Protein AF-A0A431PFB2-F1 (afdb_monomer_lite)

Structure (mmCIF, N/CA/C/O backbone):
data_AF-A0A431PFB2-F1
#
_entry.id   AF-A0A431PFB2-F1
#
loop_
_atom_site.group_PDB
_atom_site.id
_atom_site.type_symbol
_atom_site.label_atom_id
_atom_site.label_alt_id
_atom_site.label_comp_id
_atom_site.label_asym_id
_atom_site.label_entity_id
_atom_site.label_seq_id
_atom_site.pdbx_PDB_ins_code
_atom_site.Cartn_x
_atom_site.Cartn_y
_atom_site.Cartn_z
_atom_site.occupancy
_atom_site.B_iso_or_equiv
_atom_site.auth_seq_id
_atom_site.auth_comp_id
_atom_site.auth_asym_id
_atom_site.auth_atom_id
_atom_site.pdbx_PDB_model_num
ATOM 1 N N . MET A 1 1 ? -13.078 -24.943 -17.713 1.00 33.84 1 MET A N 1
ATOM 2 C CA . MET A 1 1 ? -11.605 -24.924 -17.563 1.00 33.84 1 MET A CA 1
ATOM 3 C C . MET A 1 1 ? -11.151 -23.476 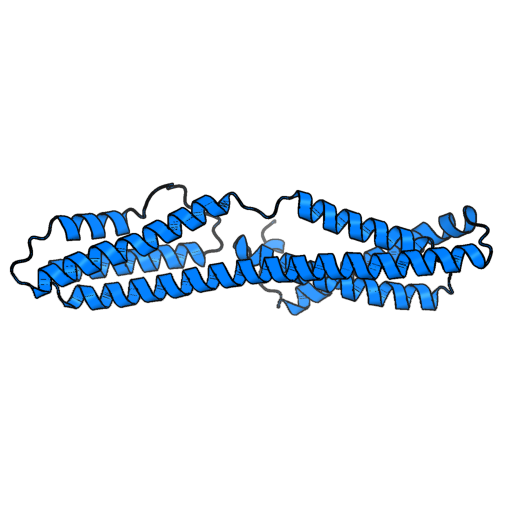-17.392 1.00 33.84 1 MET A C 1
ATOM 5 O O . MET A 1 1 ? -10.762 -22.849 -18.360 1.00 33.84 1 MET A O 1
ATOM 9 N N . GLY A 1 2 ? -11.292 -22.910 -16.193 1.00 35.00 2 GLY A N 1
ATOM 10 C CA . GLY A 1 2 ? -10.957 -21.500 -15.925 1.00 35.00 2 GLY A CA 1
ATOM 11 C C . GLY A 1 2 ? -10.601 -21.232 -14.460 1.00 35.00 2 GLY A C 1
ATOM 12 O O . GLY A 1 2 ? -10.688 -20.102 -14.012 1.00 35.00 2 GLY A O 1
ATOM 13 N N . GLY A 1 3 ? -10.250 -22.282 -13.707 1.00 31.03 3 GLY A N 1
ATOM 14 C CA . GLY A 1 3 ? -10.026 -22.222 -12.256 1.00 31.03 3 GLY A CA 1
ATOM 15 C C . GLY A 1 3 ? -8.575 -22.437 -11.818 1.00 31.03 3 GLY A C 1
ATOM 16 O O . GLY A 1 3 ? -8.315 -22.512 -10.627 1.00 31.03 3 GLY A O 1
ATOM 17 N N . THR A 1 4 ? -7.622 -22.569 -12.744 1.00 34.97 4 THR A N 1
ATOM 18 C CA . THR A 1 4 ? -6.225 -22.901 -12.404 1.00 34.97 4 THR A CA 1
ATOM 19 C C . THR A 1 4 ? -5.263 -21.715 -12.469 1.00 34.97 4 THR A C 1
ATOM 21 O O . THR A 1 4 ? -4.234 -21.760 -11.804 1.00 34.97 4 THR A O 1
ATOM 24 N N . CYS A 1 5 ? -5.585 -20.628 -13.183 1.00 36.25 5 CYS A N 1
ATOM 25 C CA . CYS A 1 5 ? -4.725 -19.434 -13.203 1.00 36.25 5 CYS A CA 1
ATOM 26 C C . CYS A 1 5 ? -4.874 -18.548 -11.956 1.00 36.25 5 CYS A C 1
ATOM 28 O O . CYS A 1 5 ? -3.892 -17.930 -11.562 1.00 36.25 5 CYS A O 1
ATOM 30 N N . GLY A 1 6 ? -6.045 -18.524 -11.304 1.00 39.25 6 GLY A N 1
ATOM 31 C CA . GLY A 1 6 ? -6.251 -17.762 -10.060 1.00 39.25 6 GLY A CA 1
ATOM 32 C C . GLY A 1 6 ? -5.487 -18.352 -8.869 1.00 39.25 6 GLY A C 1
ATOM 33 O O . GLY A 1 6 ? -4.781 -17.639 -8.165 1.00 39.25 6 GLY A O 1
ATOM 34 N N . ASN A 1 7 ? -5.510 -19.681 -8.723 1.00 37.56 7 ASN A N 1
ATOM 35 C CA . ASN A 1 7 ? -4.806 -20.376 -7.637 1.00 37.56 7 ASN A CA 1
ATOM 36 C C . ASN A 1 7 ? -3.280 -20.415 -7.797 1.00 37.56 7 ASN A C 1
ATOM 38 O O . ASN A 1 7 ? -2.577 -20.631 -6.812 1.00 37.56 7 ASN A O 1
ATOM 42 N N . PHE A 1 8 ? -2.756 -20.249 -9.016 1.00 45.97 8 PHE A N 1
ATOM 43 C CA . PHE A 1 8 ? -1.309 -20.225 -9.231 1.00 45.97 8 PHE A CA 1
ATOM 44 C C . PHE A 1 8 ? -0.713 -18.872 -8.838 1.00 45.97 8 PHE A C 1
ATOM 46 O O . PHE A 1 8 ? 0.373 -18.846 -8.284 1.00 45.97 8 PHE A O 1
ATOM 53 N N . LEU A 1 9 ? -1.431 -17.764 -9.047 1.00 48.06 9 LEU A N 1
ATOM 54 C CA . LEU A 1 9 ? -0.998 -16.450 -8.568 1.00 48.06 9 LEU A CA 1
ATOM 55 C C . LEU A 1 9 ? -1.011 -16.390 -7.030 1.00 48.06 9 LEU A C 1
ATOM 57 O O . LEU A 1 9 ? 0.016 -16.052 -6.462 1.00 48.06 9 LEU A O 1
ATOM 61 N N . ASN A 1 10 ? -2.063 -16.851 -6.345 1.00 50.22 10 ASN A N 1
ATOM 62 C CA . ASN A 1 10 ? -2.160 -16.738 -4.875 1.00 50.22 10 ASN A CA 1
ATOM 63 C C . ASN A 1 10 ? -1.221 -17.654 -4.057 1.00 50.22 10 ASN A C 1
ATOM 65 O O . ASN A 1 10 ? -1.066 -17.444 -2.860 1.00 50.22 10 ASN A O 1
ATOM 69 N N . ASN A 1 11 ? -0.566 -18.654 -4.663 1.00 49.97 11 ASN A N 1
ATOM 70 C CA . ASN A 1 11 ? 0.371 -19.558 -3.964 1.00 49.97 11 ASN A CA 1
ATOM 71 C C . ASN A 1 11 ? 1.851 -19.318 -4.302 1.00 49.97 11 ASN A C 1
ATOM 73 O O . ASN A 1 11 ? 2.724 -20.052 -3.829 1.00 49.97 11 ASN A O 1
ATOM 77 N N . LEU A 1 12 ? 2.162 -18.324 -5.137 1.00 54.59 12 LEU A N 1
ATOM 78 C CA . LEU A 1 12 ? 3.548 -18.002 -5.450 1.00 54.59 12 LEU A CA 1
ATOM 79 C C . LEU A 1 12 ? 4.137 -17.161 -4.311 1.00 54.59 12 LEU A C 1
ATOM 81 O O . LEU A 1 12 ? 3.585 -16.108 -3.994 1.00 54.59 12 LEU A O 1
ATOM 85 N N . PRO A 1 13 ? 5.274 -17.564 -3.708 1.00 70.56 13 PRO A N 1
ATOM 86 C CA . PRO A 1 13 ? 5.955 -16.710 -2.745 1.00 70.56 13 PRO A CA 1
ATOM 87 C C . PRO A 1 13 ? 6.229 -15.359 -3.409 1.00 70.56 13 PRO A C 1
ATOM 89 O O . PRO A 1 13 ? 6.620 -15.329 -4.576 1.00 70.56 13 PRO A O 1
ATOM 92 N N . ALA A 1 14 ? 6.051 -14.251 -2.683 1.00 66.00 14 ALA A N 1
ATOM 93 C CA . ALA A 1 14 ? 6.182 -12.883 -3.211 1.00 66.00 14 ALA A CA 1
ATOM 94 C C . ALA A 1 14 ? 7.467 -12.664 -4.037 1.00 66.00 14 ALA A C 1
ATOM 96 O O . ALA A 1 14 ? 7.497 -11.888 -4.989 1.00 66.00 14 ALA A O 1
ATOM 97 N N . MET A 1 15 ? 8.516 -13.427 -3.723 1.00 66.94 15 MET A N 1
ATOM 98 C CA . MET A 1 15 ? 9.777 -13.484 -4.459 1.00 66.94 15 MET A CA 1
ATOM 99 C C . MET A 1 15 ? 9.634 -13.934 -5.926 1.00 66.94 15 MET A C 1
ATOM 101 O O . MET A 1 15 ? 10.302 -13.390 -6.800 1.00 66.94 15 MET A O 1
ATOM 105 N N . GLN A 1 16 ? 8.763 -14.902 -6.224 1.00 73.62 16 GLN A N 1
ATOM 106 C CA . GLN A 1 16 ? 8.499 -15.369 -7.589 1.00 73.62 16 GLN A CA 1
ATOM 107 C C . GLN A 1 16 ? 7.648 -14.365 -8.373 1.00 73.62 16 GLN A C 1
ATOM 109 O O . GLN A 1 16 ? 7.929 -14.128 -9.546 1.00 73.62 16 GLN A O 1
ATOM 114 N N . MET A 1 17 ? 6.672 -13.714 -7.732 1.00 73.25 17 MET A N 1
ATOM 115 C CA . MET A 1 17 ? 5.936 -12.606 -8.356 1.00 73.25 17 MET A CA 1
ATOM 116 C C . MET A 1 17 ? 6.870 -11.447 -8.706 1.00 73.25 17 MET A C 1
ATOM 118 O O . MET A 1 17 ? 6.834 -10.950 -9.830 1.00 73.25 17 MET A O 1
ATOM 122 N N . ALA A 1 18 ? 7.758 -11.074 -7.778 1.00 73.56 18 ALA A N 1
ATOM 123 C CA . ALA A 1 18 ? 8.774 -10.053 -8.006 1.00 73.56 18 ALA A CA 1
ATOM 124 C C . ALA A 1 18 ? 9.671 -10.421 -9.193 1.00 73.56 18 ALA A C 1
ATOM 126 O O . ALA A 1 18 ? 9.939 -9.584 -10.052 1.00 73.56 18 ALA A O 1
ATOM 127 N N . PHE A 1 19 ? 10.096 -11.685 -9.277 1.00 78.50 19 PHE A N 1
ATOM 128 C CA . PHE A 1 19 ? 10.940 -12.163 -10.367 1.00 78.50 19 PHE A CA 1
ATOM 129 C C . PHE A 1 19 ? 10.249 -12.051 -11.732 1.00 78.50 19 PHE A C 1
ATOM 131 O O . PHE A 1 19 ? 10.841 -11.516 -12.668 1.00 78.50 19 PHE A O 1
ATOM 138 N N . TRP A 1 20 ? 8.992 -12.491 -11.851 1.00 78.88 20 TRP A N 1
ATOM 139 C CA . TRP A 1 20 ? 8.234 -12.382 -13.102 1.00 78.88 20 TRP A CA 1
ATOM 140 C C . TRP A 1 20 ? 7.918 -10.933 -13.475 1.00 78.88 20 TRP A C 1
ATOM 142 O O . TRP A 1 20 ? 8.027 -10.569 -14.645 1.00 78.88 20 TRP A O 1
ATOM 152 N N . PHE A 1 21 ? 7.577 -10.093 -12.498 1.00 78.69 21 PHE A N 1
ATOM 153 C CA . PHE A 1 21 ? 7.249 -8.689 -12.730 1.00 78.69 21 PHE A CA 1
ATOM 154 C C . PHE A 1 21 ? 8.479 -7.882 -13.167 1.00 78.69 21 PHE A C 1
ATOM 156 O O . PHE A 1 21 ? 8.469 -7.249 -14.224 1.00 78.69 21 PHE A O 1
ATOM 163 N N . CYS A 1 22 ? 9.578 -7.972 -12.412 1.00 79.19 22 CYS A N 1
ATOM 164 C CA . CYS A 1 22 ? 10.848 -7.344 -12.776 1.00 79.19 22 CYS A CA 1
ATOM 165 C C . CYS A 1 22 ? 11.395 -7.919 -14.089 1.00 79.19 22 CYS A C 1
ATOM 167 O O . CYS A 1 22 ? 11.862 -7.165 -14.942 1.00 79.19 22 CYS A O 1
ATOM 169 N N . GLY A 1 23 ? 11.285 -9.236 -14.291 1.00 78.69 23 GLY A N 1
ATOM 170 C CA . GLY A 1 23 ? 11.650 -9.901 -15.541 1.00 78.69 23 GLY A CA 1
ATOM 171 C C . GLY A 1 23 ? 10.858 -9.375 -16.738 1.00 78.69 23 GLY A C 1
ATOM 172 O O . GLY A 1 23 ? 11.441 -9.131 -17.792 1.00 78.69 23 GLY A O 1
ATOM 173 N N . GLY A 1 24 ? 9.559 -9.113 -16.568 1.00 81.38 24 GLY A N 1
ATOM 174 C CA . GLY A 1 24 ? 8.707 -8.484 -17.577 1.00 81.38 24 GLY A CA 1
ATOM 175 C C . GLY A 1 24 ? 9.155 -7.065 -17.932 1.00 81.38 24 GLY A C 1
ATOM 176 O O . GLY A 1 24 ? 9.266 -6.742 -19.113 1.00 81.38 24 GLY A O 1
ATOM 177 N N . PHE A 1 25 ? 9.498 -6.240 -16.938 1.00 78.81 25 PHE A N 1
ATOM 178 C CA . PHE A 1 25 ? 10.049 -4.896 -17.168 1.00 78.81 25 PHE A CA 1
ATOM 179 C C . PHE A 1 25 ? 11.391 -4.928 -17.912 1.00 78.81 25 PHE A C 1
ATOM 181 O O . PHE A 1 25 ? 11.606 -4.157 -18.852 1.00 78.81 25 PHE A O 1
ATOM 188 N N . VAL A 1 26 ? 12.288 -5.841 -17.532 1.00 80.69 26 VAL A N 1
ATOM 189 C CA . VAL A 1 26 ? 13.577 -6.037 -18.213 1.00 80.69 26 VAL A CA 1
ATOM 190 C C . VAL A 1 26 ? 13.363 -6.505 -19.651 1.00 80.69 26 VAL A C 1
ATOM 192 O O . VAL A 1 26 ? 13.938 -5.926 -20.571 1.00 80.69 26 VAL A O 1
ATOM 195 N N . ALA A 1 27 ? 12.491 -7.492 -19.867 1.00 81.44 27 ALA A N 1
ATOM 196 C CA . ALA A 1 27 ? 12.162 -7.993 -21.196 1.00 81.44 27 ALA A CA 1
ATOM 197 C C . ALA A 1 27 ? 11.543 -6.897 -22.074 1.00 81.44 27 ALA A C 1
ATOM 199 O O . ALA A 1 27 ? 11.971 -6.720 -23.212 1.00 81.44 27 ALA A O 1
ATOM 200 N N . ALA A 1 28 ? 10.605 -6.109 -21.541 1.00 81.06 28 ALA A N 1
ATOM 201 C CA . ALA A 1 28 ? 10.016 -4.971 -22.241 1.00 81.06 28 ALA A CA 1
ATOM 202 C C . ALA A 1 28 ? 11.083 -3.938 -22.635 1.00 81.06 28 ALA A C 1
ATOM 204 O O . ALA A 1 28 ? 11.115 -3.493 -23.781 1.00 81.06 28 ALA A O 1
ATOM 205 N N . THR A 1 29 ? 12.010 -3.622 -21.725 1.00 78.75 29 THR A N 1
ATOM 206 C CA . THR A 1 29 ? 13.125 -2.698 -21.983 1.00 78.75 29 THR A CA 1
ATOM 207 C C . THR A 1 29 ? 14.046 -3.231 -23.079 1.00 78.75 29 THR A C 1
ATOM 209 O O . THR A 1 29 ? 14.385 -2.505 -24.011 1.00 78.75 29 THR A O 1
ATOM 212 N N . TRP A 1 30 ? 14.415 -4.513 -23.028 1.00 81.06 30 TRP A N 1
ATOM 213 C CA . TRP A 1 30 ? 15.258 -5.146 -24.043 1.00 81.06 30 TRP A CA 1
ATOM 214 C C . TRP A 1 30 ? 14.578 -5.219 -25.412 1.00 81.06 30 TRP A C 1
ATOM 216 O O . TRP A 1 30 ? 15.213 -4.921 -26.423 1.00 81.06 30 TRP A O 1
ATOM 226 N N . VAL A 1 31 ? 13.285 -5.553 -25.457 1.00 83.06 31 VAL A N 1
ATOM 227 C CA . VAL A 1 31 ? 12.485 -5.537 -26.691 1.00 83.06 31 VAL A CA 1
ATOM 228 C C . VAL A 1 31 ? 12.399 -4.120 -27.254 1.00 83.06 31 VAL A C 1
ATOM 230 O O . VAL A 1 31 ? 12.600 -3.933 -28.451 1.00 83.06 31 VAL A O 1
ATOM 233 N N . GLY A 1 32 ? 12.187 -3.110 -26.409 1.00 77.75 32 GLY A N 1
ATOM 234 C CA . GLY A 1 32 ? 12.200 -1.708 -26.822 1.00 77.75 32 GLY A CA 1
ATOM 235 C C . GLY A 1 32 ? 13.509 -1.275 -27.442 1.00 77.75 32 GLY A C 1
ATOM 236 O O . GLY A 1 32 ? 13.513 -0.717 -28.534 1.00 77.75 32 GLY A O 1
ATOM 237 N N . ILE A 1 33 ? 14.622 -1.597 -26.784 1.00 77.75 33 ILE A N 1
ATOM 238 C CA . ILE A 1 33 ? 15.959 -1.314 -27.305 1.00 77.75 33 ILE A CA 1
ATOM 239 C C . ILE A 1 33 ? 16.135 -1.991 -28.672 1.00 77.75 33 ILE A C 1
ATOM 241 O O . ILE A 1 33 ? 16.571 -1.345 -29.622 1.00 77.75 33 ILE A O 1
ATOM 245 N N . LEU A 1 34 ? 15.738 -3.259 -28.823 1.00 78.31 34 LEU A N 1
ATOM 246 C CA . LEU A 1 34 ? 15.838 -3.985 -30.095 1.00 78.31 34 LEU A CA 1
ATOM 247 C C . LEU A 1 34 ? 14.983 -3.367 -31.213 1.00 78.31 34 LEU A C 1
ATOM 249 O O . LEU A 1 34 ? 15.466 -3.245 -32.341 1.00 78.31 34 LEU A O 1
ATOM 253 N N . VAL A 1 35 ? 13.746 -2.962 -30.908 1.00 79.62 35 VAL A N 1
ATOM 254 C CA . VAL A 1 35 ? 12.805 -2.372 -31.874 1.00 79.62 35 VAL A CA 1
ATOM 255 C C . VAL A 1 35 ? 13.201 -0.947 -32.243 1.00 79.62 35 VAL A C 1
ATOM 257 O O . VAL A 1 35 ? 13.177 -0.601 -33.420 1.00 79.62 35 VAL A O 1
ATOM 260 N N . CYS A 1 36 ? 13.599 -0.117 -31.280 1.00 73.19 36 CYS A N 1
ATOM 261 C CA . CYS A 1 36 ? 13.950 1.279 -31.526 1.00 73.19 36 CYS A CA 1
ATOM 262 C C . CYS A 1 36 ? 15.332 1.442 -32.162 1.00 73.19 36 CYS A C 1
ATOM 264 O O . CYS A 1 36 ? 15.533 2.390 -32.915 1.00 73.19 36 CYS A O 1
ATOM 266 N N . ARG A 1 37 ? 16.271 0.514 -31.950 1.00 69.38 37 ARG A N 1
ATOM 267 C CA . ARG A 1 37 ? 17.628 0.569 -32.520 1.00 69.38 37 ARG A CA 1
ATOM 268 C C . ARG A 1 37 ? 17.696 0.774 -34.046 1.00 69.38 37 ARG A C 1
ATOM 270 O O . ARG A 1 37 ? 18.503 1.601 -34.477 1.00 69.38 37 ARG A O 1
ATOM 277 N N . PRO A 1 38 ? 16.935 0.061 -34.904 1.00 65.25 38 PRO A N 1
ATOM 278 C CA . PRO A 1 38 ? 16.937 0.319 -36.347 1.00 65.25 38 PRO A CA 1
ATOM 279 C C . PRO A 1 38 ? 16.337 1.682 -36.717 1.00 65.25 38 PRO A C 1
ATOM 281 O O . PRO A 1 38 ? 16.791 2.285 -37.687 1.00 65.25 38 PRO A O 1
ATOM 284 N N . TYR A 1 39 ? 15.366 2.191 -35.955 1.00 63.66 39 TYR A N 1
ATOM 285 C CA . TYR A 1 39 ? 14.763 3.506 -36.198 1.00 63.66 39 TYR A CA 1
ATOM 286 C C . TYR A 1 39 ? 15.674 4.646 -35.732 1.00 63.66 39 TYR A C 1
ATOM 288 O O . TYR A 1 39 ? 15.917 5.576 -36.498 1.00 63.66 39 TYR A O 1
ATOM 296 N N . ALA A 1 40 ? 16.255 4.532 -34.535 1.00 62.97 40 ALA A N 1
ATOM 297 C CA . ALA A 1 40 ? 17.178 5.504 -33.956 1.00 62.97 40 ALA A CA 1
ATOM 298 C C . ALA A 1 40 ? 18.431 5.681 -34.826 1.00 62.97 40 ALA A C 1
ATOM 300 O O . ALA A 1 40 ? 18.763 6.808 -35.188 1.00 62.97 40 ALA A O 1
ATOM 301 N N . ARG A 1 41 ? 19.052 4.580 -35.286 1.00 62.56 41 ARG A N 1
ATOM 302 C CA . ARG A 1 41 ? 20.200 4.647 -36.215 1.00 62.56 41 ARG A CA 1
ATOM 303 C C . ARG A 1 41 ? 19.866 5.274 -37.569 1.00 62.56 41 ARG A C 1
ATOM 305 O O . ARG A 1 41 ? 20.754 5.802 -38.227 1.00 62.56 41 ARG A O 1
ATOM 312 N N . ARG A 1 42 ? 18.609 5.191 -38.014 1.00 60.09 42 ARG A N 1
ATOM 313 C CA . ARG A 1 42 ? 18.173 5.713 -39.318 1.00 60.09 42 ARG A CA 1
ATOM 314 C C . ARG A 1 42 ? 17.780 7.189 -39.249 1.00 60.09 42 ARG A C 1
ATOM 316 O O . ARG A 1 42 ? 18.009 7.915 -40.210 1.00 60.09 42 ARG A O 1
ATOM 323 N N . TRP A 1 43 ? 17.204 7.622 -38.128 1.00 58.84 43 TRP A N 1
ATOM 324 C CA . TRP A 1 43 ? 16.770 9.002 -37.897 1.00 58.84 43 TRP A CA 1
ATOM 325 C C . TRP A 1 43 ? 17.882 9.908 -37.370 1.00 58.84 43 TRP A C 1
ATOM 327 O O . TRP A 1 43 ? 17.923 11.086 -37.715 1.00 58.84 43 TRP A O 1
ATOM 337 N N . ILE A 1 44 ? 18.798 9.377 -36.562 1.00 58.94 44 ILE A N 1
ATOM 338 C CA . ILE A 1 44 ? 19.796 10.176 -35.860 1.00 58.94 44 ILE A CA 1
ATOM 339 C C . ILE A 1 44 ? 21.179 9.832 -36.418 1.00 58.94 44 ILE A C 1
ATOM 341 O O . ILE A 1 44 ? 21.844 8.899 -35.979 1.00 58.94 44 ILE A O 1
ATOM 345 N N . HIS A 1 45 ? 21.638 10.611 -37.400 1.00 53.53 45 HIS A N 1
ATOM 346 C CA . HIS A 1 45 ? 23.058 10.659 -37.765 1.00 53.53 45 HIS A CA 1
ATOM 347 C C . HIS A 1 45 ? 23.809 11.386 -36.633 1.00 53.53 45 HIS A C 1
ATOM 349 O O . HIS A 1 45 ? 24.026 12.597 -36.682 1.00 53.53 45 HIS A O 1
ATOM 355 N N . CYS A 1 46 ? 24.086 10.671 -35.540 1.00 56.19 46 CYS A N 1
ATOM 356 C CA . CYS A 1 46 ? 24.412 11.271 -34.248 1.00 56.19 46 CYS A CA 1
ATOM 357 C C . CYS A 1 46 ? 25.845 11.833 -34.212 1.00 56.19 46 CYS A C 1
ATOM 359 O O . CYS A 1 46 ? 26.833 11.100 -34.214 1.00 56.19 46 CYS A O 1
ATOM 361 N N . ARG A 1 47 ? 25.964 13.165 -34.158 1.00 61.62 47 ARG A N 1
ATOM 362 C CA . ARG A 1 47 ? 27.192 13.859 -33.740 1.00 61.62 47 ARG A CA 1
ATOM 363 C C . ARG A 1 47 ? 27.366 13.683 -32.228 1.00 61.62 47 ARG A C 1
ATOM 365 O O . ARG A 1 47 ? 26.388 13.774 -31.493 1.00 61.62 47 ARG A O 1
ATOM 372 N N . ARG A 1 48 ? 28.608 13.517 -31.759 1.00 62.94 48 ARG A N 1
ATOM 373 C CA . ARG A 1 48 ? 28.984 13.294 -30.341 1.00 62.94 48 ARG A CA 1
ATOM 374 C C . ARG A 1 48 ? 28.252 14.211 -29.339 1.00 62.94 48 ARG A C 1
ATOM 376 O O . ARG A 1 48 ? 27.821 13.744 -28.296 1.00 62.94 48 ARG A O 1
ATOM 383 N N . SER A 1 49 ? 28.016 15.472 -29.711 1.00 70.38 49 SER A N 1
ATOM 384 C CA . SER A 1 49 ? 27.318 16.473 -28.888 1.00 70.38 49 SER A CA 1
ATOM 385 C C . SER A 1 49 ? 25.848 16.156 -28.581 1.00 70.38 49 SER A C 1
ATOM 387 O O . SER A 1 49 ? 25.326 16.616 -27.571 1.00 70.38 49 SER A O 1
ATOM 389 N N . ALA A 1 50 ? 25.151 15.412 -29.447 1.00 72.81 50 ALA A N 1
ATOM 390 C CA . ALA A 1 50 ? 23.760 15.027 -29.206 1.00 72.81 50 ALA A CA 1
ATOM 391 C C . ALA A 1 50 ? 23.664 13.928 -28.136 1.00 72.81 50 ALA A C 1
ATOM 393 O O . ALA A 1 50 ? 22.753 13.961 -27.313 1.00 72.81 50 ALA A O 1
ATOM 394 N N . ASN A 1 51 ? 24.631 13.007 -28.097 1.00 77.62 51 ASN A N 1
ATOM 395 C CA . ASN A 1 51 ? 24.658 11.928 -27.111 1.00 77.62 51 ASN A CA 1
ATOM 396 C C . ASN A 1 51 ? 24.922 12.456 -25.693 1.00 77.62 51 ASN A C 1
ATOM 398 O O . ASN A 1 51 ? 24.264 12.029 -24.750 1.00 77.62 51 ASN A O 1
ATOM 402 N N . ASP A 1 52 ? 25.809 13.448 -25.556 1.00 81.81 52 ASP A N 1
ATOM 403 C CA . ASP A 1 52 ? 26.080 14.104 -24.269 1.00 81.81 52 ASP A CA 1
ATOM 404 C C . ASP A 1 52 ? 24.816 14.786 -23.709 1.00 81.81 52 ASP A C 1
ATOM 406 O O . ASP A 1 52 ? 24.500 14.660 -22.524 1.00 81.81 52 ASP A O 1
ATOM 410 N N . MET A 1 53 ? 24.039 15.448 -24.576 1.00 83.75 53 MET A N 1
ATOM 411 C CA . MET A 1 53 ? 22.774 16.085 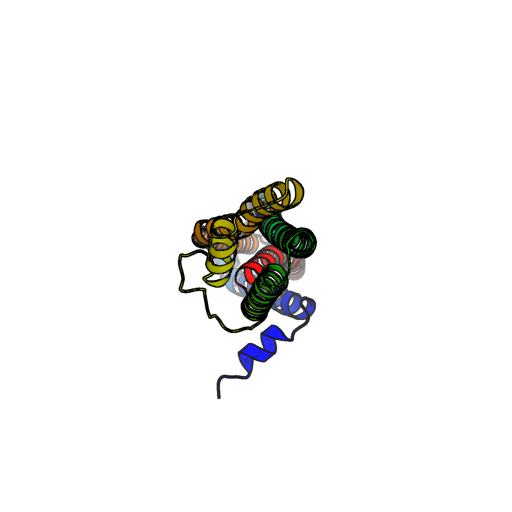-24.197 1.00 83.75 53 MET A CA 1
ATOM 412 C C . MET A 1 53 ? 21.712 15.056 -23.779 1.00 83.75 53 MET A C 1
ATOM 414 O O . MET A 1 53 ? 21.031 15.247 -22.773 1.00 83.75 53 MET A O 1
ATOM 418 N N . ILE A 1 54 ? 21.582 13.952 -24.526 1.00 83.69 54 ILE A N 1
ATOM 419 C CA . ILE A 1 54 ? 20.639 12.868 -24.206 1.00 83.69 54 ILE A CA 1
ATOM 420 C C . ILE A 1 54 ? 21.043 12.180 -22.900 1.00 83.69 54 ILE A C 1
ATOM 422 O O . ILE A 1 54 ? 20.177 11.896 -22.080 1.00 83.69 54 ILE A O 1
ATOM 426 N N . GLY A 1 55 ? 22.339 11.964 -22.663 1.00 85.00 55 GLY A N 1
ATOM 427 C CA . GLY A 1 55 ? 22.848 11.408 -21.409 1.00 85.00 55 GLY A CA 1
ATOM 428 C C . GLY A 1 55 ? 22.515 12.288 -20.205 1.00 85.00 55 GLY A C 1
ATOM 429 O O . GLY A 1 55 ? 22.034 11.789 -19.188 1.00 85.00 55 GLY A O 1
ATOM 430 N N . PHE A 1 56 ? 22.688 13.607 -20.335 1.00 87.19 56 PHE A N 1
ATOM 431 C CA . PHE A 1 56 ? 22.291 14.559 -19.296 1.00 87.19 56 PHE A CA 1
ATOM 432 C C . PHE A 1 56 ? 20.770 14.571 -19.062 1.00 87.19 56 PHE A C 1
ATOM 434 O O . PHE A 1 56 ? 20.309 14.550 -17.915 1.00 87.19 56 PHE A O 1
ATOM 441 N N . ALA A 1 57 ? 19.975 14.553 -20.136 1.00 87.75 57 ALA A N 1
ATOM 442 C CA . ALA A 1 57 ? 18.517 14.466 -20.053 1.00 87.75 57 ALA A CA 1
ATOM 443 C C . ALA A 1 57 ? 18.061 13.156 -19.388 1.00 87.75 57 ALA A C 1
ATOM 445 O O . ALA A 1 57 ? 17.200 13.175 -18.515 1.00 87.75 57 ALA A O 1
ATOM 446 N N . LEU A 1 58 ? 18.680 12.026 -19.736 1.00 87.50 58 LEU A N 1
ATOM 447 C CA . LEU A 1 58 ? 18.398 10.725 -19.138 1.00 87.50 58 LEU A CA 1
ATOM 448 C C . LEU A 1 58 ? 18.729 10.717 -17.641 1.00 87.50 58 LEU A C 1
ATOM 450 O O . LEU A 1 58 ? 17.909 10.268 -16.850 1.00 87.50 58 LEU A O 1
ATOM 454 N N . ALA A 1 59 ? 19.891 11.238 -17.233 1.00 88.88 59 ALA A N 1
ATOM 455 C CA . ALA A 1 59 ? 20.304 11.265 -15.828 1.00 88.88 59 ALA A CA 1
ATOM 456 C C . ALA A 1 59 ? 19.405 12.168 -14.965 1.00 88.88 59 ALA A C 1
ATOM 458 O O . ALA A 1 59 ? 18.973 11.776 -13.876 1.00 88.88 59 ALA A O 1
ATOM 459 N N . SER A 1 60 ? 19.084 13.368 -15.458 1.00 91.44 60 SER A N 1
ATOM 460 C CA . SER A 1 60 ? 18.161 14.286 -14.777 1.00 91.44 60 SER A CA 1
ATOM 461 C C . SER A 1 60 ? 16.752 13.698 -14.682 1.00 91.44 60 SER A C 1
ATOM 463 O O . SER A 1 60 ? 16.151 13.711 -13.606 1.00 91.44 60 SER A O 1
ATOM 465 N N . TYR A 1 61 ? 16.261 13.090 -15.763 1.00 90.94 61 TYR A N 1
ATOM 466 C CA . TYR A 1 61 ? 14.966 12.422 -15.780 1.00 90.94 61 TYR A CA 1
ATOM 467 C C . TYR A 1 61 ? 14.921 11.206 -14.845 1.00 90.94 61 TYR A C 1
ATOM 469 O O . TYR A 1 61 ? 13.983 11.080 -14.062 1.00 90.94 61 TYR A O 1
ATOM 477 N N . ALA A 1 62 ? 15.956 10.358 -14.851 1.00 88.00 62 ALA A N 1
ATOM 478 C CA . ALA A 1 62 ? 16.096 9.218 -13.941 1.00 88.00 62 ALA A CA 1
ATOM 479 C C . ALA A 1 62 ? 16.016 9.651 -12.474 1.00 88.00 62 ALA A C 1
ATOM 481 O O . ALA A 1 62 ? 15.358 8.998 -11.667 1.00 88.00 62 ALA A O 1
ATOM 482 N N . THR A 1 63 ? 16.658 10.773 -12.144 1.00 90.56 63 THR A N 1
ATOM 483 C CA . THR A 1 63 ? 16.680 11.319 -10.785 1.00 90.56 63 THR A CA 1
ATOM 484 C C . THR A 1 63 ? 15.293 11.801 -10.365 1.00 90.56 63 THR A C 1
ATOM 486 O O . THR A 1 63 ? 14.790 11.392 -9.321 1.00 90.56 63 THR A O 1
ATOM 489 N N . LEU A 1 64 ? 14.638 12.624 -11.190 1.00 92.31 64 LEU A N 1
ATOM 490 C CA . LEU A 1 64 ? 13.300 13.148 -10.893 1.00 92.31 64 LEU A CA 1
ATOM 491 C C . LEU A 1 64 ? 12.254 12.032 -10.817 1.00 92.31 64 LEU A C 1
ATOM 493 O O . LEU A 1 64 ? 11.437 12.004 -9.897 1.00 92.31 64 LEU A O 1
ATOM 497 N N . TYR A 1 65 ? 12.301 11.091 -11.760 1.00 90.31 65 TYR A N 1
ATOM 498 C CA . TYR A 1 65 ? 11.376 9.966 -11.800 1.00 90.31 65 TYR A CA 1
ATOM 499 C C . TYR A 1 65 ? 11.614 8.984 -10.646 1.00 90.31 65 TYR A C 1
ATOM 501 O O . TYR A 1 65 ? 10.658 8.507 -10.040 1.00 90.31 65 TYR A O 1
ATOM 509 N N . GLY A 1 66 ? 12.874 8.739 -10.276 1.00 89.12 66 GLY A N 1
ATOM 510 C CA . GLY A 1 66 ? 13.227 7.933 -9.108 1.00 89.12 66 GLY A CA 1
ATOM 511 C C . GLY A 1 66 ? 12.713 8.534 -7.798 1.00 89.12 66 GLY A C 1
ATOM 512 O O . GLY A 1 66 ? 12.157 7.807 -6.977 1.00 89.12 66 GLY A O 1
ATOM 513 N N . ILE A 1 67 ? 12.825 9.856 -7.619 1.00 93.00 67 ILE A N 1
ATOM 514 C CA . ILE A 1 67 ? 12.260 10.558 -6.453 1.00 93.00 67 ILE A CA 1
ATOM 515 C C . ILE A 1 67 ? 10.734 10.423 -6.429 1.00 93.00 67 ILE A C 1
ATOM 517 O O . ILE A 1 67 ? 10.169 10.114 -5.381 1.00 93.00 67 ILE A O 1
ATOM 521 N N . LEU A 1 68 ? 10.069 10.610 -7.574 1.00 91.19 68 LEU A N 1
ATOM 522 C CA . LEU A 1 68 ? 8.620 10.444 -7.689 1.00 91.19 68 LEU A CA 1
ATOM 523 C C . LEU A 1 68 ? 8.190 9.026 -7.289 1.00 91.19 68 LEU A C 1
ATOM 525 O O . LEU A 1 68 ? 7.321 8.881 -6.435 1.00 91.19 68 LEU A O 1
ATOM 529 N N . LEU A 1 69 ? 8.835 7.986 -7.828 1.00 89.56 69 LEU A N 1
ATOM 530 C CA . LEU A 1 69 ? 8.553 6.596 -7.450 1.00 89.56 69 LEU A CA 1
ATOM 531 C C . LEU A 1 69 ? 8.815 6.328 -5.963 1.00 89.56 69 LEU A C 1
ATOM 533 O O . LEU A 1 69 ? 8.031 5.631 -5.325 1.00 89.56 69 LEU A O 1
ATOM 537 N N . GLY A 1 70 ? 9.883 6.898 -5.402 1.00 89.19 70 GLY A N 1
ATOM 538 C CA . GLY A 1 70 ? 10.194 6.778 -3.979 1.00 89.19 70 GLY A CA 1
ATOM 539 C C . GLY A 1 70 ? 9.099 7.368 -3.089 1.00 89.19 70 GLY A C 1
ATOM 540 O O . GLY A 1 70 ? 8.661 6.715 -2.145 1.00 89.19 70 GLY A O 1
ATOM 541 N N . LEU A 1 71 ? 8.607 8.566 -3.413 1.00 91.19 71 LEU A N 1
ATOM 542 C CA . LEU A 1 71 ? 7.506 9.200 -2.679 1.00 91.19 71 LEU A CA 1
ATOM 543 C C . LEU A 1 71 ? 6.206 8.398 -2.792 1.00 91.19 71 LEU A C 1
ATOM 545 O O . LEU A 1 71 ? 5.519 8.216 -1.792 1.00 91.19 71 LEU A O 1
ATOM 549 N N . LEU A 1 72 ? 5.900 7.860 -3.977 1.00 87.94 72 LEU A N 1
ATOM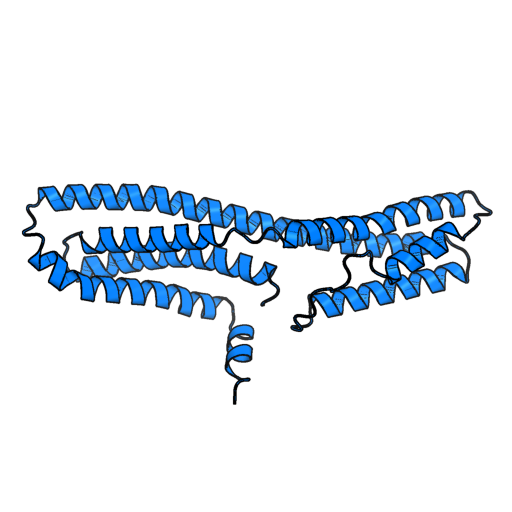 550 C CA . LEU A 1 72 ? 4.738 6.989 -4.167 1.00 87.94 72 LEU A CA 1
ATOM 551 C C . LEU A 1 72 ? 4.829 5.703 -3.343 1.00 87.94 72 LEU A C 1
ATOM 553 O O . LEU A 1 72 ? 3.831 5.266 -2.777 1.00 87.94 72 LEU A O 1
ATOM 557 N N . ALA A 1 73 ? 6.019 5.110 -3.247 1.00 86.06 73 ALA A N 1
ATOM 558 C CA . ALA A 1 73 ? 6.241 3.938 -2.410 1.00 86.06 73 ALA A CA 1
ATOM 559 C C . ALA A 1 73 ? 6.063 4.258 -0.917 1.00 86.06 73 ALA A C 1
ATOM 561 O O . ALA A 1 73 ? 5.474 3.457 -0.193 1.00 86.06 73 ALA A O 1
ATOM 562 N N . VAL A 1 74 ? 6.526 5.427 -0.457 1.00 88.12 74 VAL A N 1
ATOM 563 C CA . VAL A 1 74 ? 6.317 5.882 0.929 1.00 88.12 74 VAL A CA 1
ATOM 564 C C . VAL A 1 74 ? 4.835 6.093 1.222 1.00 88.12 74 VAL A C 1
ATOM 566 O O . VAL A 1 74 ? 4.364 5.603 2.243 1.00 88.12 74 VAL A O 1
ATOM 569 N N . GLU A 1 75 ? 4.096 6.759 0.334 1.00 85.44 75 GLU A N 1
ATOM 570 C CA . GLU A 1 75 ? 2.651 6.974 0.490 1.00 85.44 75 GLU A CA 1
ATOM 571 C C . GLU A 1 75 ? 1.892 5.638 0.550 1.00 85.44 75 GLU A C 1
ATOM 573 O O . GLU A 1 75 ? 1.104 5.404 1.463 1.00 85.44 75 GLU A O 1
ATOM 578 N N . ALA A 1 76 ? 2.194 4.712 -0.369 1.00 82.50 76 ALA A N 1
ATOM 579 C CA . ALA A 1 76 ? 1.597 3.377 -0.376 1.00 82.50 76 ALA A CA 1
ATOM 580 C C . ALA A 1 76 ? 1.907 2.596 0.915 1.00 82.50 76 ALA A C 1
ATOM 582 O O . ALA A 1 76 ? 1.050 1.888 1.445 1.00 82.50 76 ALA A O 1
ATOM 583 N N . TYR A 1 77 ? 3.124 2.737 1.449 1.00 83.19 77 TYR A N 1
ATOM 584 C CA . TYR A 1 77 ? 3.505 2.115 2.715 1.00 83.19 77 TYR A CA 1
ATOM 585 C C . TYR A 1 77 ? 2.798 2.758 3.915 1.00 83.19 77 TYR A C 1
ATOM 587 O O . TYR A 1 77 ? 2.374 2.052 4.830 1.00 83.19 77 TYR A O 1
ATOM 595 N N . GLN A 1 78 ? 2.650 4.085 3.923 1.00 84.19 78 GLN A N 1
ATOM 596 C CA . GLN A 1 78 ? 1.921 4.799 4.970 1.00 84.19 78 GLN A CA 1
ATOM 597 C C . GLN A 1 78 ? 0.454 4.370 5.007 1.00 84.19 78 GLN A C 1
ATOM 599 O O . GLN A 1 78 ? -0.041 4.043 6.088 1.00 84.19 78 GLN A O 1
ATOM 604 N N . ASP A 1 79 ? -0.198 4.267 3.848 1.00 80.19 79 ASP A N 1
ATOM 605 C CA . ASP A 1 79 ? -1.571 3.766 3.730 1.00 80.19 79 ASP A CA 1
ATOM 606 C C . ASP A 1 79 ? -1.691 2.349 4.314 1.00 80.19 79 ASP A C 1
ATOM 608 O O . ASP A 1 79 ? -2.460 2.134 5.256 1.00 80.19 79 ASP A O 1
ATOM 612 N N . PHE A 1 80 ? -0.831 1.421 3.876 1.00 78.88 80 PHE A N 1
ATOM 613 C CA . PHE A 1 80 ? -0.742 0.062 4.427 1.00 78.88 80 PHE A CA 1
ATOM 614 C C . PHE A 1 80 ? -0.586 0.061 5.959 1.00 78.88 80 PHE A C 1
ATOM 616 O O . PHE A 1 80 ? -1.330 -0.614 6.678 1.00 78.88 80 PHE A O 1
ATOM 623 N N . SER A 1 81 ? 0.357 0.853 6.478 1.00 83.50 81 SER A N 1
ATOM 624 C CA . SER A 1 81 ? 0.639 0.924 7.914 1.00 83.50 81 SER A CA 1
ATOM 625 C C . SER A 1 81 ? -0.547 1.469 8.716 1.00 83.50 81 SER A C 1
ATOM 627 O O . SER A 1 81 ? -0.834 0.972 9.807 1.00 83.50 81 SER A O 1
ATOM 629 N N . SER A 1 82 ? -1.287 2.429 8.153 1.00 82.31 82 SER A N 1
ATOM 630 C CA . SER A 1 82 ? -2.453 3.036 8.792 1.00 82.31 82 SER A CA 1
ATOM 631 C C . SER A 1 82 ? -3.610 2.040 8.924 1.00 82.31 82 SER A C 1
ATOM 633 O O . SER A 1 82 ? -4.229 1.937 9.987 1.00 82.31 82 SER A O 1
ATOM 635 N N . VAL A 1 83 ? -3.854 1.227 7.888 1.00 77.12 83 VAL A N 1
ATOM 636 C CA . VAL A 1 83 ? -4.877 0.172 7.907 1.00 77.12 83 VAL A CA 1
ATOM 637 C C . VAL A 1 83 ? -4.511 -0.902 8.930 1.00 77.12 83 VAL A C 1
ATOM 639 O O . VAL A 1 83 ? -5.361 -1.325 9.722 1.00 77.12 83 VAL A O 1
ATOM 642 N N . GLN A 1 84 ? -3.239 -1.303 8.979 1.00 80.44 84 GLN A N 1
ATOM 643 C CA . GLN A 1 84 ? -2.750 -2.267 9.964 1.00 80.44 84 GLN A CA 1
ATOM 644 C C . GLN A 1 84 ? -2.912 -1.753 11.405 1.00 80.44 84 GLN A C 1
ATOM 646 O O . GLN A 1 84 ? -3.308 -2.508 12.302 1.00 80.44 84 GLN A O 1
ATOM 651 N N . GLU A 1 85 ? -2.655 -0.465 11.640 1.00 84.69 85 GLU A N 1
ATOM 652 C CA . GLU A 1 85 ? -2.850 0.172 12.943 1.00 84.69 85 GLU A CA 1
ATOM 653 C C . GLU A 1 85 ? -4.335 0.221 13.338 1.00 84.69 85 GLU A C 1
ATOM 655 O O . GLU A 1 85 ? -4.679 -0.119 14.475 1.00 84.69 85 GLU A O 1
ATOM 660 N N . ILE A 1 86 ? -5.231 0.578 12.410 1.00 80.69 86 ILE A N 1
ATOM 661 C CA . ILE A 1 86 ? -6.687 0.580 12.637 1.00 80.69 86 ILE A CA 1
ATOM 662 C C . ILE A 1 86 ? -7.172 -0.823 13.019 1.00 80.69 86 ILE A C 1
ATOM 664 O O . ILE A 1 86 ? -7.895 -0.970 14.009 1.00 80.69 86 ILE A O 1
ATOM 668 N N . ASN A 1 87 ? -6.739 -1.856 12.293 1.00 81.38 87 ASN A N 1
ATOM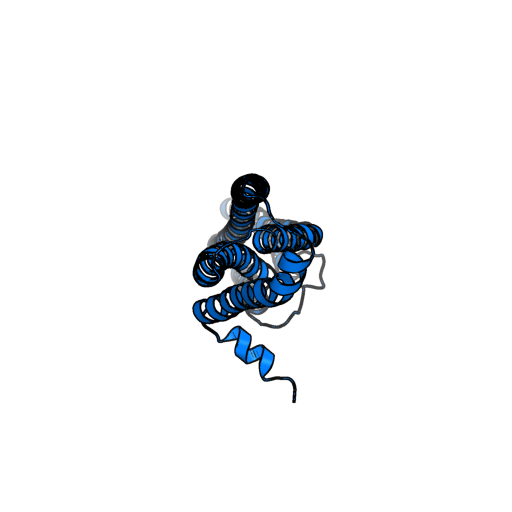 669 C CA . ASN A 1 87 ? -7.099 -3.247 12.574 1.00 81.38 87 ASN A CA 1
ATOM 670 C C . ASN A 1 87 ? -6.588 -3.709 13.944 1.00 81.38 87 ASN A C 1
ATOM 672 O O . ASN A 1 87 ? -7.336 -4.313 14.717 1.00 81.38 87 ASN A O 1
ATOM 676 N N . SER A 1 88 ? -5.348 -3.360 14.287 1.00 84.62 88 SER A N 1
ATOM 677 C CA . SER A 1 88 ? -4.755 -3.682 15.590 1.00 84.62 88 SER A CA 1
ATOM 678 C C . SER A 1 88 ? -5.507 -2.993 16.737 1.00 84.62 88 SER A C 1
ATOM 680 O O . SER A 1 88 ? -5.873 -3.636 17.724 1.00 84.62 88 SER A O 1
ATOM 682 N N . LYS A 1 89 ? -5.830 -1.699 16.589 1.00 85.06 89 LYS A N 1
ATOM 683 C CA . LYS A 1 89 ? -6.638 -0.939 17.562 1.00 85.06 89 LYS A CA 1
ATOM 684 C C . LYS A 1 89 ? -8.051 -1.500 17.705 1.00 85.06 89 LYS A C 1
ATOM 686 O O . LYS A 1 89 ? -8.584 -1.545 18.816 1.00 85.06 89 LYS A O 1
ATOM 691 N N . LYS A 1 90 ? -8.663 -1.935 16.602 1.00 82.19 90 LYS A N 1
ATOM 692 C CA . LYS A 1 90 ? -9.982 -2.576 16.593 1.00 82.19 90 LYS A CA 1
ATOM 693 C C . LYS A 1 90 ? -9.963 -3.883 17.384 1.00 82.19 90 LYS A C 1
ATOM 695 O O . LYS A 1 90 ? -10.804 -4.060 18.260 1.00 82.19 90 LYS A O 1
ATOM 700 N N . ALA A 1 91 ? -8.987 -4.758 17.132 1.00 86.38 91 ALA A N 1
ATOM 701 C CA . ALA A 1 91 ? -8.827 -6.011 17.870 1.00 86.38 91 ALA A CA 1
ATOM 702 C C . ALA A 1 91 ? -8.646 -5.762 19.376 1.00 86.38 91 ALA A C 1
ATOM 704 O O . ALA A 1 91 ? -9.329 -6.385 20.190 1.00 86.38 91 ALA A O 1
ATOM 705 N N . LEU A 1 92 ? -7.802 -4.789 19.742 1.00 88.38 92 LEU A N 1
ATOM 706 C CA . LEU A 1 92 ? -7.607 -4.401 21.138 1.00 88.38 92 LEU A CA 1
ATOM 707 C C . LEU A 1 92 ? -8.906 -3.882 21.769 1.00 88.38 92 LEU A C 1
ATOM 709 O O . LEU A 1 92 ? -9.249 -4.290 22.871 1.00 88.38 92 LEU A O 1
ATOM 713 N N . THR A 1 93 ? -9.660 -3.034 21.067 1.00 88.31 93 THR A N 1
ATOM 714 C CA . THR A 1 93 ? -10.924 -2.474 21.575 1.00 88.31 93 THR A CA 1
ATOM 715 C C . THR A 1 93 ? -11.985 -3.554 21.791 1.00 88.31 93 THR A C 1
ATOM 717 O O . THR A 1 93 ? -12.723 -3.502 22.769 1.00 88.31 93 THR A O 1
ATOM 720 N N . LEU A 1 94 ? -12.057 -4.559 20.913 1.00 88.25 94 LEU A N 1
ATOM 721 C CA . LEU A 1 94 ? -12.968 -5.693 21.093 1.00 88.25 94 LEU A CA 1
ATOM 722 C C . LEU A 1 94 ? -12.546 -6.570 22.280 1.00 88.25 94 LEU A C 1
ATOM 724 O O . LEU A 1 94 ? -13.397 -6.970 23.071 1.00 88.25 94 LEU A O 1
ATOM 728 N N . ALA A 1 95 ? -11.246 -6.829 22.445 1.00 88.19 95 ALA A N 1
ATOM 729 C CA . ALA A 1 95 ? -10.730 -7.596 23.578 1.00 88.19 95 ALA A CA 1
ATOM 730 C C . ALA A 1 95 ? -10.988 -6.890 24.917 1.00 88.19 95 ALA A C 1
ATOM 732 O O . ALA A 1 95 ? -11.422 -7.519 25.882 1.00 88.19 95 ALA A O 1
ATOM 733 N N . THR A 1 96 ? -10.773 -5.576 24.976 1.00 89.38 96 THR A N 1
ATOM 734 C CA . THR A 1 96 ? -11.022 -4.799 26.191 1.00 89.38 96 THR A CA 1
ATOM 735 C C . THR A 1 96 ? -12.519 -4.639 26.456 1.00 89.38 96 THR A C 1
ATOM 737 O O . THR A 1 96 ? -12.937 -4.700 27.606 1.00 89.38 96 THR A O 1
ATOM 740 N N . LEU A 1 97 ? -13.358 -4.501 25.421 1.00 89.00 97 LEU A N 1
ATOM 741 C CA . LEU A 1 97 ? -14.817 -4.534 25.571 1.00 89.00 97 LEU A CA 1
ATOM 742 C C . LEU A 1 97 ? -15.288 -5.875 26.151 1.00 89.00 97 LEU A C 1
ATOM 744 O O . LEU A 1 97 ? -16.127 -5.880 27.043 1.00 89.00 97 LEU A O 1
ATOM 748 N N . TYR A 1 98 ? -14.729 -7.003 25.702 1.00 89.50 98 TYR A N 1
ATOM 749 C CA . TYR A 1 98 ? -15.061 -8.322 26.253 1.00 89.50 98 TYR A CA 1
ATOM 750 C C . TYR A 1 98 ? -14.793 -8.405 27.764 1.00 89.50 98 TYR A C 1
ATOM 752 O O . TYR A 1 98 ? -15.621 -8.940 28.502 1.00 89.50 98 TYR A O 1
ATOM 760 N N . GLN A 1 99 ? -13.662 -7.850 28.212 1.00 88.31 99 GLN A N 1
ATOM 761 C CA . GLN A 1 99 ? -13.275 -7.803 29.625 1.00 88.31 99 GLN A CA 1
ATOM 762 C C . GLN A 1 99 ? -14.151 -6.841 30.438 1.00 88.31 99 GLN A C 1
ATOM 764 O O . GLN A 1 99 ? -14.581 -7.191 31.530 1.00 88.31 99 GLN A O 1
ATOM 769 N N . ASP A 1 100 ? -14.479 -5.658 29.911 1.00 86.50 100 ASP A N 1
ATOM 770 C CA . ASP A 1 100 ? -15.354 -4.698 30.602 1.00 86.50 100 ASP A CA 1
ATOM 771 C C . ASP A 1 100 ? -16.741 -5.288 30.896 1.00 86.50 100 ASP A C 1
ATOM 773 O O . ASP A 1 100 ? -17.323 -5.034 31.953 1.00 86.50 100 ASP A O 1
ATOM 777 N N . LEU A 1 101 ? -17.264 -6.116 29.983 1.00 87.38 101 LEU A N 1
ATOM 778 C CA . LEU A 1 101 ? -18.559 -6.777 30.151 1.00 87.38 101 LEU A CA 1
ATOM 779 C C . LEU A 1 101 ? -18.597 -7.720 31.368 1.00 87.38 101 LEU A C 1
ATOM 781 O O . LEU A 1 101 ? -19.689 -7.986 31.878 1.00 87.38 101 LEU A O 1
ATOM 785 N N . ASP A 1 102 ? -17.450 -8.168 31.899 1.00 87.69 102 ASP A N 1
ATOM 786 C CA . ASP A 1 102 ? -17.396 -8.946 33.146 1.00 87.69 102 ASP A CA 1
ATOM 787 C C . ASP A 1 102 ? -17.864 -8.156 34.378 1.00 87.69 102 ASP A C 1
ATOM 789 O O . ASP A 1 102 ? -18.160 -8.754 35.415 1.00 87.69 102 ASP A O 1
ATOM 793 N N . GLY A 1 103 ? -17.999 -6.833 34.279 1.00 83.44 103 GLY A N 1
ATOM 794 C CA . GLY A 1 103 ? -18.610 -6.010 35.320 1.00 83.44 103 GLY A CA 1
ATOM 795 C C . GLY A 1 103 ? -20.142 -6.093 35.384 1.00 83.44 103 GLY A C 1
ATOM 796 O O . GLY A 1 103 ? -20.721 -5.681 36.384 1.00 83.44 103 GLY A O 1
ATOM 797 N N . LEU A 1 104 ? -20.816 -6.637 34.360 1.00 87.31 104 LEU A N 1
ATOM 798 C CA . LEU A 1 104 ? -22.285 -6.688 34.289 1.00 87.31 104 LEU A CA 1
ATOM 799 C C . LEU A 1 104 ? -22.869 -7.955 34.933 1.00 87.31 104 LEU A C 1
ATOM 801 O O . LEU A 1 104 ? -22.246 -9.020 34.870 1.00 87.31 104 LEU A O 1
ATOM 805 N N . PRO A 1 105 ? -24.087 -7.911 35.495 1.00 87.25 105 PRO A N 1
ATOM 806 C CA . PRO A 1 105 ? -24.735 -9.091 36.055 1.00 87.25 105 PRO A CA 1
ATOM 807 C C . PRO A 1 105 ? -25.112 -10.122 34.973 1.00 87.25 105 PRO A C 1
ATOM 809 O O . PRO A 1 105 ? -25.351 -9.805 33.801 1.00 87.25 105 PRO A O 1
ATOM 812 N N . ARG A 1 106 ? -25.201 -11.396 35.373 1.00 86.06 106 ARG A N 1
ATOM 813 C CA . ARG A 1 106 ? -25.837 -12.439 34.548 1.00 86.06 106 ARG A CA 1
ATOM 814 C C . ARG A 1 106 ? -27.358 -12.220 34.556 1.00 86.06 106 ARG A C 1
ATOM 816 O O . ARG A 1 106 ? -27.881 -11.830 35.599 1.00 86.06 106 ARG A O 1
ATOM 823 N N . PRO A 1 107 ? -28.089 -12.456 33.448 1.00 87.00 107 PRO A N 1
ATOM 824 C CA . PRO A 1 107 ? -27.679 -13.102 32.191 1.00 87.00 107 PRO A CA 1
ATOM 825 C C . PRO A 1 107 ? -27.185 -12.141 31.089 1.00 87.00 107 PRO A C 1
ATOM 827 O O . PRO A 1 107 ? -26.832 -12.593 30.001 1.00 87.00 107 PRO A O 1
ATOM 830 N N . LEU A 1 108 ? -27.174 -10.824 31.333 1.00 86.56 108 LEU A N 1
ATOM 831 C CA . LEU A 1 108 ? -26.845 -9.819 30.313 1.00 86.56 108 LEU A CA 1
ATOM 832 C C . LEU A 1 108 ? -25.407 -9.968 29.795 1.00 86.56 108 LEU A C 1
ATOM 834 O O . LEU A 1 108 ? -25.186 -9.945 28.586 1.00 86.56 108 LEU A O 1
ATOM 838 N N . ARG A 1 109 ? -24.451 -10.199 30.703 1.00 87.75 109 ARG A N 1
ATOM 839 C CA . ARG A 1 109 ? -23.043 -10.454 30.363 1.00 87.75 109 ARG A CA 1
ATOM 840 C C . ARG A 1 109 ? -22.873 -11.544 29.304 1.00 87.75 109 ARG A C 1
ATOM 842 O O . ARG A 1 109 ? -22.197 -11.324 28.306 1.00 87.75 109 ARG A O 1
ATOM 849 N N . GLU A 1 110 ? -23.491 -12.705 29.520 1.00 90.06 110 GLU A N 1
ATOM 850 C CA . GLU A 1 110 ? -23.330 -13.877 28.648 1.00 90.06 110 GLU A CA 1
ATOM 851 C C . GLU A 1 110 ? -23.886 -13.605 27.244 1.00 90.06 110 GLU A C 1
ATOM 853 O O . GLU A 1 110 ? -23.262 -13.970 26.249 1.00 90.06 110 GLU A O 1
ATOM 858 N N . ARG A 1 111 ? -25.013 -12.886 27.153 1.00 89.44 111 ARG A N 1
ATOM 859 C CA . ARG A 1 111 ? -25.601 -12.473 25.869 1.00 89.44 111 ARG A CA 1
ATOM 860 C C . ARG A 1 111 ? -24.697 -11.502 25.112 1.00 89.44 111 ARG A C 1
ATOM 862 O O . ARG A 1 111 ? -24.439 -11.713 23.933 1.00 89.44 111 ARG A O 1
ATOM 869 N N . LEU A 1 112 ? -24.181 -10.474 25.788 1.00 88.75 112 LEU A N 1
ATOM 870 C CA . LEU A 1 112 ? -23.307 -9.475 25.165 1.00 88.75 112 LEU A CA 1
ATOM 871 C C . LEU A 1 112 ? -21.965 -10.078 24.721 1.00 88.75 112 LEU A C 1
ATOM 873 O O . LEU A 1 112 ? -21.484 -9.768 23.634 1.00 88.75 112 LEU A O 1
ATOM 877 N N . GLN A 1 113 ? -21.381 -10.975 25.522 1.00 89.81 113 GLN A N 1
ATOM 878 C CA . GLN A 1 113 ? -20.151 -11.689 25.166 1.00 89.81 113 GLN A CA 1
ATOM 879 C C . GLN A 1 113 ? -20.350 -12.638 23.974 1.00 89.81 113 GLN A C 1
ATOM 881 O O . GLN A 1 113 ? -19.449 -12.755 23.141 1.00 89.81 113 GLN A O 1
ATOM 886 N N . ALA A 1 114 ? -21.515 -13.288 23.862 1.00 89.56 114 ALA A N 1
ATOM 887 C CA . ALA A 1 114 ? -21.859 -14.118 22.708 1.00 89.56 114 ALA A CA 1
ATOM 888 C C . ALA A 1 114 ? -21.997 -13.279 21.426 1.00 89.56 114 ALA A C 1
ATOM 890 O O . ALA A 1 114 ? -21.347 -13.582 20.430 1.00 89.56 114 ALA A O 1
ATOM 891 N N . GLU A 1 115 ? -22.744 -12.171 21.472 1.00 88.44 115 GLU A N 1
ATOM 892 C CA . GLU A 1 115 ? -22.894 -11.253 20.330 1.00 88.44 115 GLU A CA 1
ATOM 893 C C . GLU A 1 115 ? -21.552 -10.662 19.873 1.00 88.44 115 GLU A C 1
ATOM 895 O O . GLU A 1 115 ? -21.295 -10.516 18.676 1.00 88.44 115 GLU A O 1
ATOM 900 N N . LEU A 1 116 ? -20.663 -10.347 20.822 1.00 89.00 116 LEU A N 1
ATOM 901 C CA . LEU A 1 116 ? -19.326 -9.847 20.515 1.00 89.00 116 LEU A CA 1
ATOM 902 C C . LEU A 1 116 ? -18.465 -10.922 19.837 1.00 89.00 116 LEU A C 1
ATOM 904 O O . LEU A 1 116 ? -17.744 -10.626 18.881 1.00 89.00 116 LEU A O 1
ATOM 908 N N . ARG A 1 117 ? -18.555 -12.176 20.295 1.00 88.25 117 ARG A N 1
ATOM 909 C CA . ARG A 1 117 ? -17.846 -13.312 19.692 1.00 88.25 117 ARG A CA 1
ATOM 910 C C . ARG A 1 117 ? -18.328 -13.576 18.268 1.00 88.25 117 ARG A C 1
ATOM 912 O O . ARG A 1 117 ? -17.491 -13.692 17.375 1.00 88.25 117 ARG A O 1
ATOM 919 N N . ASP A 1 118 ? -19.641 -13.575 18.056 1.00 87.25 118 ASP A N 1
ATOM 920 C CA . ASP A 1 118 ? -20.259 -13.723 16.736 1.00 87.25 118 ASP A CA 1
ATOM 921 C C . ASP A 1 118 ? -19.795 -12.617 15.780 1.00 87.25 118 ASP A C 1
ATOM 923 O O . ASP A 1 118 ? -19.347 -12.906 14.673 1.00 87.25 118 ASP A O 1
ATOM 927 N N . TYR A 1 119 ? -19.814 -11.352 16.221 1.00 85.31 119 TYR A N 1
ATOM 928 C CA . TYR A 1 119 ? -19.321 -10.224 15.422 1.00 85.31 119 TYR A CA 1
ATOM 929 C C . TYR A 1 119 ? -17.839 -10.371 15.042 1.00 85.31 119 TYR A C 1
ATOM 931 O O . TYR A 1 119 ? -17.431 -10.017 13.930 1.00 85.31 119 TYR A O 1
ATOM 939 N N . THR A 1 120 ? -17.019 -10.882 15.963 1.00 85.00 120 THR A N 1
ATOM 940 C CA . THR A 1 120 ? -15.587 -11.087 15.716 1.00 85.00 120 THR A CA 1
ATOM 941 C C . THR A 1 120 ? -15.366 -12.211 14.703 1.00 85.00 120 THR A C 1
ATOM 943 O O . THR A 1 120 ? -14.544 -12.051 13.804 1.00 85.00 120 THR A O 1
ATOM 946 N N . GLY A 1 121 ? -16.140 -13.299 14.796 1.00 83.00 121 GLY A N 1
ATOM 947 C CA . GLY A 1 121 ? -16.135 -14.392 13.821 1.00 83.00 121 GLY A CA 1
ATOM 948 C C . GLY A 1 121 ? -16.566 -13.937 12.427 1.00 83.00 121 GLY A C 1
ATOM 949 O O . GLY A 1 121 ? -15.839 -14.162 11.466 1.00 83.00 121 GLY A O 1
ATOM 950 N N . GLU A 1 122 ? -17.672 -13.196 12.333 1.00 79.50 122 GLU A N 1
ATOM 951 C CA . GLU A 1 122 ? -18.177 -12.621 11.077 1.00 79.50 122 GLU A CA 1
ATOM 952 C C . GLU A 1 122 ? -17.136 -11.690 10.430 1.00 79.50 122 GLU A C 1
ATOM 954 O O . GLU A 1 122 ? -16.890 -11.730 9.226 1.00 79.50 122 GLU A O 1
ATOM 959 N N . THR A 1 123 ? -16.477 -10.857 11.245 1.00 76.50 123 THR A N 1
ATOM 960 C CA . THR A 1 123 ? -15.420 -9.956 10.771 1.00 76.50 123 THR A CA 1
ATOM 961 C C . THR A 1 123 ? -14.205 -10.738 10.274 1.00 76.50 123 THR A C 1
ATOM 963 O O . THR A 1 123 ? -13.649 -10.374 9.242 1.00 76.50 123 THR A O 1
ATOM 966 N N . LEU A 1 124 ? -13.793 -11.792 10.981 1.00 76.25 124 LEU A N 1
ATOM 967 C CA . LEU A 1 124 ? -12.657 -12.625 10.591 1.00 76.25 124 LEU A CA 1
ATOM 968 C C . LEU A 1 124 ? -12.935 -13.346 9.267 1.00 76.25 124 LEU A C 1
ATOM 970 O O . LEU A 1 124 ? -12.128 -13.266 8.348 1.00 76.25 124 LEU A O 1
ATOM 974 N N . GLU A 1 125 ? -14.097 -13.979 9.135 1.00 70.69 125 GLU A N 1
ATOM 975 C CA . GLU A 1 125 ? -14.493 -14.680 7.912 1.00 70.69 125 GLU A CA 1
ATOM 976 C C . GLU A 1 125 ? -14.608 -13.719 6.718 1.00 70.69 125 GLU A C 1
ATOM 978 O O . GLU A 1 125 ? -14.156 -14.036 5.621 1.00 70.69 125 GLU A O 1
ATOM 983 N N . MET A 1 126 ? -15.100 -12.494 6.935 1.00 66.62 126 MET A N 1
ATOM 984 C CA . MET A 1 126 ? -15.120 -11.454 5.900 1.00 66.62 126 MET A CA 1
ATOM 985 C C . MET A 1 126 ? -13.730 -10.989 5.446 1.00 66.62 126 MET A C 1
ATOM 987 O O . MET A 1 126 ? -13.573 -10.668 4.277 1.00 66.62 126 MET A O 1
ATOM 991 N N . HIS A 1 127 ? -12.751 -10.867 6.350 1.00 62.62 127 HIS A N 1
ATOM 992 C CA . HIS A 1 127 ? -11.430 -10.320 5.993 1.00 62.62 127 HIS A CA 1
ATOM 993 C C . HIS A 1 127 ? -10.478 -11.385 5.437 1.00 62.62 127 HIS A C 1
ATOM 995 O O . HIS A 1 127 ? -9.518 -11.027 4.766 1.00 62.62 127 HIS A O 1
ATOM 1001 N N . TRP A 1 128 ? -10.723 -12.666 5.728 1.00 62.34 128 TRP A N 1
ATOM 1002 C CA . TRP A 1 128 ? -9.839 -13.772 5.343 1.00 62.34 128 TRP A CA 1
ATOM 1003 C C . TRP A 1 128 ? -10.443 -14.735 4.316 1.00 62.34 128 TRP A C 1
ATOM 1005 O O . TRP A 1 128 ? -9.723 -15.592 3.808 1.00 62.34 128 TRP A O 1
ATOM 1015 N N . SER A 1 129 ? -11.740 -14.640 4.003 1.00 53.03 129 SER A N 1
ATOM 1016 C CA . SER A 1 129 ? -12.291 -15.375 2.864 1.00 53.03 129 SER A CA 1
ATOM 1017 C C . SER A 1 129 ? -12.021 -14.605 1.572 1.00 53.03 129 SER A C 1
ATOM 1019 O O . SER A 1 129 ? -12.351 -13.431 1.454 1.00 53.03 129 SER A O 1
ATOM 1021 N N . ASP A 1 130 ? -11.494 -15.305 0.566 1.00 53.53 130 ASP A N 1
ATOM 1022 C CA . ASP A 1 130 ? -11.256 -14.832 -0.815 1.00 53.53 130 ASP A CA 1
ATOM 1023 C C . ASP A 1 130 ? -12.571 -14.465 -1.554 1.00 53.53 130 ASP A C 1
ATOM 1025 O O . ASP A 1 130 ? -12.636 -14.263 -2.768 1.00 53.53 130 ASP A O 1
ATOM 1029 N N . THR A 1 131 ? -13.689 -14.437 -0.821 1.00 48.31 131 THR A N 1
ATOM 1030 C CA . THR A 1 131 ? -14.991 -14.081 -1.355 1.00 48.31 131 THR A CA 1
ATOM 1031 C C . THR A 1 131 ? -15.101 -12.568 -1.311 1.00 48.31 131 THR A C 1
ATOM 1033 O O . THR A 1 131 ? -15.211 -11.957 -0.254 1.00 48.31 131 THR A O 1
ATOM 1036 N N . THR A 1 132 ? -15.161 -11.977 -2.499 1.00 49.59 132 THR A N 1
ATOM 1037 C CA . THR A 1 132 ? -15.521 -10.587 -2.822 1.00 49.59 132 THR A CA 1
ATOM 1038 C C . THR A 1 132 ? -16.940 -10.199 -2.362 1.00 49.59 132 THR A C 1
ATOM 1040 O O . THR A 1 132 ? -17.634 -9.410 -3.006 1.00 49.59 132 THR A O 1
ATOM 1043 N N . ALA A 1 133 ? -17.404 -10.715 -1.223 1.00 47.31 133 ALA A N 1
ATOM 1044 C CA . ALA A 1 133 ? -18.588 -10.266 -0.516 1.00 47.31 133 ALA A CA 1
ATOM 1045 C C . ALA A 1 133 ? -18.279 -8.914 0.142 1.00 47.31 133 ALA A C 1
ATOM 1047 O O . ALA A 1 133 ? -18.163 -8.771 1.358 1.00 47.31 133 ALA A O 1
ATOM 1048 N N . ARG A 1 134 ? -18.127 -7.890 -0.704 1.00 52.47 134 ARG A N 1
ATOM 1049 C CA . ARG A 1 134 ? -18.047 -6.496 -0.286 1.00 52.47 134 ARG A CA 1
ATOM 1050 C C . ARG A 1 134 ? -19.299 -6.209 0.553 1.00 52.47 134 ARG A C 1
ATOM 1052 O O . ARG A 1 134 ? -20.402 -6.530 0.103 1.00 52.47 134 ARG A O 1
ATOM 1059 N N . PRO A 1 135 ? -19.173 -5.638 1.760 1.00 52.56 135 PRO A N 1
ATOM 1060 C CA . PRO A 1 135 ? -20.327 -5.426 2.616 1.00 52.56 135 PRO A CA 1
ATOM 1061 C C . PRO A 1 135 ? -21.340 -4.523 1.910 1.00 52.56 135 PRO A C 1
ATOM 1063 O O . PRO A 1 135 ? -21.088 -3.347 1.669 1.00 52.56 135 PRO A O 1
ATOM 1066 N N . THR A 1 136 ? -22.502 -5.083 1.582 1.00 48.41 136 THR A N 1
ATOM 1067 C CA . THR A 1 136 ? -23.629 -4.361 0.974 1.00 48.41 136 THR A CA 1
ATOM 1068 C C . THR A 1 136 ? -24.374 -3.492 1.987 1.00 48.41 136 THR A C 1
ATOM 1070 O O . THR A 1 136 ? -25.193 -2.658 1.604 1.00 48.41 136 THR A O 1
ATOM 1073 N N . SER A 1 137 ? -24.089 -3.635 3.287 1.00 51.56 137 SER A N 1
ATOM 1074 C CA . SER A 1 137 ? -24.693 -2.805 4.325 1.00 51.56 137 SER A CA 1
ATOM 1075 C C . SER A 1 137 ? -23.839 -1.565 4.615 1.00 51.56 137 SER A C 1
ATOM 1077 O O . SER A 1 137 ? -22.788 -1.617 5.249 1.00 51.56 137 SER A O 1
ATOM 1079 N N . VAL A 1 138 ? -24.356 -0.406 4.204 1.00 52.38 138 VAL A N 1
ATOM 1080 C CA . VAL A 1 138 ? -23.833 0.951 4.484 1.00 52.38 138 VAL A CA 1
ATOM 1081 C C . VAL A 1 138 ? -23.945 1.322 5.988 1.00 52.38 138 VAL A C 1
ATOM 1083 O O . VAL A 1 138 ? -23.677 2.445 6.403 1.00 52.38 138 VAL A O 1
ATOM 1086 N N . GLY A 1 139 ? -24.350 0.379 6.847 1.00 57.78 139 GLY A N 1
ATOM 1087 C CA . GLY A 1 139 ? -24.669 0.600 8.258 1.00 57.78 139 GLY A CA 1
ATOM 1088 C C . GLY A 1 139 ? -23.664 0.004 9.248 1.00 57.78 139 GLY A C 1
ATOM 1089 O O . GLY A 1 139 ? -22.793 -0.792 8.902 1.00 57.78 139 GLY A O 1
ATOM 1090 N N . ALA A 1 140 ? -23.828 0.368 10.525 1.00 60.91 140 ALA A N 1
ATOM 1091 C CA . ALA A 1 140 ? -23.201 -0.357 11.630 1.00 60.91 140 ALA A CA 1
ATOM 1092 C C . ALA A 1 140 ? -23.603 -1.839 11.558 1.00 60.91 140 ALA A C 1
ATOM 1094 O O . ALA A 1 140 ? -24.765 -2.129 11.252 1.00 60.91 140 ALA A O 1
ATOM 1095 N N . SER A 1 141 ? -22.667 -2.754 11.854 1.00 73.31 141 SER A N 1
ATOM 1096 C CA . SER A 1 141 ? -22.977 -4.190 11.904 1.00 73.31 141 SER A CA 1
ATOM 1097 C C . SER A 1 141 ? -24.241 -4.400 12.750 1.00 73.31 141 SER A C 1
ATOM 1099 O O . SER A 1 141 ? -24.324 -3.830 13.848 1.00 73.31 141 SER A O 1
ATOM 1101 N N . PRO A 1 142 ? -25.231 -5.179 12.269 1.00 80.19 142 PRO A N 1
ATOM 1102 C CA . PRO A 1 142 ? -26.444 -5.474 13.026 1.00 80.19 142 PRO A CA 1
ATOM 1103 C C . PRO A 1 142 ? -26.136 -5.934 14.455 1.00 80.19 142 PRO A C 1
ATOM 1105 O O . PRO A 1 142 ? -26.812 -5.519 15.388 1.00 80.19 142 PRO A O 1
ATOM 1108 N N . ARG A 1 143 ? -25.045 -6.687 14.631 1.00 82.12 143 ARG A N 1
ATOM 1109 C CA . ARG A 1 143 ? -24.556 -7.199 15.916 1.00 82.12 143 ARG A CA 1
ATOM 1110 C C . ARG A 1 143 ? -24.089 -6.089 16.860 1.00 82.12 143 ARG A C 1
ATOM 1112 O O . ARG A 1 143 ? -24.530 -6.030 18.004 1.00 82.12 143 ARG A O 1
ATOM 1119 N N . LEU A 1 144 ? -23.284 -5.138 16.373 1.00 84.44 144 LEU A N 1
ATOM 1120 C CA . LEU A 1 144 ? -22.873 -3.970 17.170 1.00 84.44 144 LEU A CA 1
ATOM 1121 C C . LEU A 1 144 ? -24.074 -3.097 17.567 1.00 84.44 144 LEU A C 1
ATOM 1123 O O . LEU A 1 144 ? -24.116 -2.583 18.682 1.00 84.44 144 LEU A O 1
ATOM 1127 N N . ARG A 1 145 ? -25.080 -2.964 16.689 1.00 85.31 145 ARG A N 1
ATOM 1128 C CA . ARG A 1 145 ? -26.333 -2.264 17.025 1.00 85.31 145 ARG A CA 1
ATOM 1129 C C . ARG A 1 145 ? -27.124 -2.997 18.105 1.00 85.31 145 ARG A C 1
ATOM 1131 O O . ARG A 1 145 ? -27.656 -2.340 18.996 1.00 85.31 145 ARG A O 1
ATOM 1138 N N . THR A 1 146 ? -27.178 -4.327 18.050 1.00 87.19 146 THR A N 1
ATOM 1139 C CA . THR A 1 146 ? -27.808 -5.154 19.087 1.00 87.19 146 THR A CA 1
ATOM 1140 C C . THR A 1 146 ? -27.116 -4.955 20.435 1.00 87.19 146 THR A C 1
ATOM 1142 O O . THR A 1 146 ? -27.797 -4.639 21.409 1.00 87.19 146 THR A O 1
ATOM 1145 N N . ILE A 1 147 ? -25.781 -5.029 20.486 1.00 87.19 147 ILE A N 1
ATOM 1146 C CA . ILE A 1 147 ? -24.986 -4.770 21.703 1.00 87.19 147 ILE A CA 1
ATOM 1147 C C . ILE A 1 147 ? -25.304 -3.381 22.269 1.00 87.19 147 ILE A C 1
ATOM 1149 O O . ILE A 1 147 ? -25.620 -3.249 23.450 1.00 87.19 147 ILE A O 1
ATOM 1153 N N . LEU A 1 148 ? -25.292 -2.351 21.417 1.00 88.88 148 LEU A N 1
ATOM 1154 C CA . LEU A 1 148 ? -25.591 -0.978 21.819 1.00 88.88 148 LEU A CA 1
ATOM 1155 C C . LEU A 1 148 ? -27.021 -0.838 22.373 1.00 88.88 148 LEU A C 1
ATOM 1157 O O . LEU A 1 148 ? -27.230 -0.201 23.402 1.00 88.88 148 LEU A O 1
ATOM 1161 N N . SER A 1 149 ? -28.006 -1.468 21.726 1.00 88.50 149 SER A N 1
ATOM 1162 C CA . SER A 1 149 ? -29.403 -1.442 22.178 1.00 88.50 149 SER A CA 1
ATOM 1163 C C . SER A 1 149 ? -29.603 -2.137 23.527 1.00 88.50 149 SER A C 1
ATOM 1165 O O . SER A 1 149 ? -30.347 -1.638 24.368 1.00 88.50 149 SER A O 1
ATOM 1167 N N . GLN A 1 150 ? -28.902 -3.249 23.765 1.00 88.25 150 GLN A N 1
ATOM 1168 C CA . GLN A 1 150 ? -28.946 -3.979 25.030 1.00 88.25 150 GLN A CA 1
ATOM 1169 C C . GLN A 1 150 ? -28.260 -3.197 26.155 1.00 88.25 150 GLN A C 1
ATOM 1171 O O . GLN A 1 150 ? -28.775 -3.167 27.270 1.00 88.25 150 GLN A O 1
ATOM 1176 N N . LEU A 1 151 ? -27.146 -2.516 25.856 1.00 87.81 151 LEU A N 1
ATOM 1177 C CA . LEU A 1 151 ? -26.493 -1.606 26.796 1.00 87.81 151 LEU A CA 1
ATOM 1178 C C . LEU A 1 151 ? -27.409 -0.438 27.168 1.00 87.81 151 LEU A C 1
ATOM 1180 O O . LEU A 1 151 ? -27.519 -0.142 28.347 1.00 87.81 151 LEU A O 1
ATOM 1184 N N . PHE A 1 152 ? -28.107 0.196 26.221 1.00 88.38 152 PHE A N 1
ATOM 1185 C CA . PHE A 1 152 ? -29.038 1.292 26.536 1.00 88.38 152 PHE A CA 1
ATOM 1186 C C . PHE A 1 152 ? -30.305 0.845 27.274 1.00 88.38 152 PHE A C 1
ATOM 1188 O O . PHE A 1 152 ? -30.858 1.616 28.053 1.00 88.38 152 PHE A O 1
ATOM 1195 N N . ALA A 1 153 ? -30.775 -0.382 27.042 1.00 88.88 153 ALA A N 1
ATOM 1196 C CA . ALA A 1 153 ? -31.944 -0.929 27.730 1.00 88.88 153 ALA A CA 1
ATOM 1197 C C . ALA A 1 153 ? -31.651 -1.360 29.180 1.00 88.88 153 ALA A C 1
ATOM 1199 O O . ALA A 1 153 ? -32.580 -1.561 29.963 1.00 88.88 153 ALA A O 1
ATOM 1200 N N . PHE A 1 154 ? -30.376 -1.528 29.540 1.00 86.31 154 PHE A N 1
ATOM 1201 C CA . PHE A 1 154 ? -29.965 -1.915 30.883 1.00 86.31 154 PHE A CA 1
ATOM 1202 C C . PHE A 1 154 ? -30.079 -0.737 31.862 1.00 86.31 154 PHE A C 1
ATOM 1204 O O . PHE A 1 154 ? -29.569 0.352 31.603 1.00 86.31 154 PHE A O 1
ATOM 1211 N N . GLN A 1 155 ? -30.740 -0.967 32.999 1.00 86.81 155 GLN A N 1
ATOM 1212 C CA . GLN A 1 155 ? -30.814 -0.007 34.101 1.00 86.81 155 GLN A CA 1
ATOM 1213 C C . GLN A 1 155 ? -29.797 -0.404 35.181 1.00 86.81 155 GLN A C 1
ATOM 1215 O O . GLN A 1 155 ? -30.006 -1.422 35.846 1.00 86.81 155 GLN A O 1
ATOM 1220 N N . PRO A 1 156 ? -28.701 0.355 35.354 1.00 84.06 156 PRO A N 1
ATOM 1221 C CA . PRO A 1 156 ? -27.689 0.051 36.353 1.00 84.06 156 PRO A CA 1
ATOM 1222 C C . PRO A 1 156 ? -28.246 0.290 37.758 1.00 84.06 156 PRO A C 1
ATOM 1224 O O . PRO A 1 156 ? -28.892 1.300 38.033 1.00 84.06 156 PRO A O 1
ATOM 1227 N N . THR A 1 157 ? -27.977 -0.645 38.661 1.00 85.81 157 THR A N 1
ATOM 1228 C CA . THR A 1 157 ? -28.358 -0.556 40.078 1.00 85.81 157 THR A CA 1
ATOM 1229 C C . THR A 1 157 ? -27.188 -0.138 40.963 1.00 85.81 157 THR A C 1
ATOM 1231 O O . THR A 1 157 ? -27.388 0.393 42.056 1.00 85.81 157 THR A O 1
ATOM 1234 N N . THR A 1 158 ? -25.956 -0.336 40.485 1.00 87.62 158 THR A N 1
ATOM 1235 C CA . THR A 1 158 ? -24.725 0.047 41.183 1.00 87.62 158 THR A CA 1
ATOM 1236 C C . THR A 1 158 ? -23.911 1.064 40.383 1.00 87.62 158 THR A C 1
ATOM 1238 O O . THR A 1 158 ? -23.951 1.096 39.155 1.00 87.62 158 THR A O 1
ATOM 1241 N N . LYS A 1 159 ? -23.084 1.862 41.072 1.00 86.88 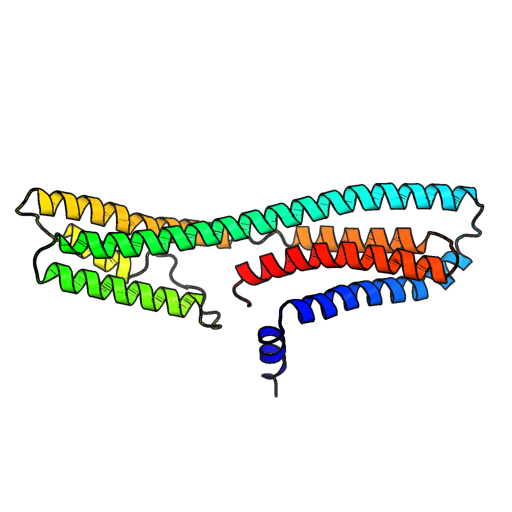159 LYS A N 1
ATOM 1242 C CA . LYS A 1 159 ? -22.148 2.790 40.408 1.00 86.88 159 LYS A CA 1
ATOM 1243 C C . LYS A 1 159 ? -21.144 2.077 39.491 1.00 86.88 159 LYS A C 1
ATOM 1245 O O . LYS A 1 159 ? -20.696 2.654 38.506 1.00 86.88 159 LYS A O 1
ATOM 1250 N N . GLY A 1 160 ? -20.775 0.834 39.818 1.00 83.44 160 GLY A N 1
ATOM 1251 C CA . GLY A 1 160 ? -19.891 0.021 38.978 1.00 83.44 160 GLY A CA 1
ATOM 1252 C C . GLY A 1 160 ? -20.559 -0.373 37.660 1.00 83.44 160 GLY A C 1
ATOM 1253 O O . GLY A 1 160 ? -19.946 -0.263 36.604 1.00 83.44 160 GLY A O 1
ATOM 1254 N N . GLU A 1 161 ? -21.835 -0.755 37.713 1.00 85.88 161 GLU A N 1
ATOM 1255 C CA . GLU A 1 161 ? -22.649 -1.067 36.534 1.00 85.88 161 GLU A CA 1
ATOM 1256 C C . GLU A 1 161 ? -22.861 0.154 35.629 1.00 85.88 161 GLU A C 1
ATOM 1258 O O . GLU A 1 161 ? -22.749 0.033 34.411 1.00 85.88 161 GLU A O 1
ATOM 1263 N N . GLU A 1 162 ? -23.105 1.331 36.212 1.00 86.69 162 GLU A N 1
ATOM 1264 C CA . GLU A 1 162 ? -23.239 2.595 35.472 1.00 86.69 162 GLU A CA 1
ATOM 1265 C C . GLU A 1 162 ? -21.941 2.950 34.727 1.00 86.69 162 GLU A C 1
ATOM 1267 O O . GLU A 1 162 ? -21.962 3.287 33.541 1.00 86.69 162 GLU A O 1
ATOM 1272 N N . LEU A 1 163 ? -20.789 2.797 35.392 1.00 88.38 163 LEU A N 1
ATOM 1273 C CA . LEU A 1 163 ? -19.483 3.044 34.783 1.00 88.38 163 LEU A CA 1
ATOM 1274 C C . LEU A 1 163 ? -19.196 2.066 33.632 1.00 88.38 163 LEU A C 1
ATOM 1276 O O . LEU A 1 163 ? -18.743 2.483 32.566 1.00 88.38 163 LEU A O 1
ATOM 1280 N N . VAL A 1 164 ? -19.483 0.775 33.822 1.00 86.94 164 VAL A N 1
ATOM 1281 C CA . VAL A 1 164 ? -19.296 -0.262 32.792 1.00 86.94 164 VAL A CA 1
ATOM 1282 C C . VAL A 1 164 ? -20.217 -0.028 31.595 1.00 86.94 164 VAL A C 1
ATOM 1284 O O . VAL A 1 164 ? -19.778 -0.167 30.455 1.00 86.94 164 VAL A O 1
ATOM 1287 N N . GLN A 1 165 ? -21.466 0.383 31.825 1.00 86.81 165 GLN A N 1
ATOM 1288 C CA . GLN A 1 165 ? -22.396 0.742 30.756 1.00 86.81 165 GLN A CA 1
ATOM 1289 C C . GLN A 1 165 ? -21.875 1.934 29.941 1.00 86.81 165 GLN A C 1
ATOM 1291 O O . GLN A 1 165 ? -21.836 1.861 28.711 1.00 86.81 165 GLN A O 1
ATOM 1296 N N . ALA A 1 166 ? -21.424 3.002 30.607 1.00 86.94 166 ALA A N 1
ATOM 1297 C CA . ALA A 1 166 ? -20.882 4.187 29.944 1.00 86.94 166 ALA A CA 1
ATOM 1298 C C . ALA A 1 166 ? -19.626 3.864 29.112 1.00 86.94 166 ALA A C 1
ATOM 1300 O O . ALA A 1 166 ? -19.546 4.236 27.937 1.00 86.94 166 ALA A O 1
ATOM 1301 N N . MET A 1 167 ? -18.675 3.113 29.683 1.00 86.00 167 MET A N 1
ATOM 1302 C CA . MET A 1 167 ? -17.470 2.665 28.971 1.00 86.00 167 MET A CA 1
ATOM 1303 C C . MET A 1 167 ? -17.809 1.725 27.808 1.00 86.00 167 MET A C 1
ATOM 1305 O O . MET A 1 167 ? -17.253 1.869 26.718 1.00 86.00 167 MET A O 1
ATOM 1309 N N . GLY A 1 168 ? -18.756 0.804 28.003 1.00 84.88 168 GLY A N 1
ATOM 1310 C CA . GLY A 1 168 ? -19.213 -0.129 26.977 1.00 84.88 168 GLY A CA 1
ATOM 1311 C C . GLY A 1 168 ? -19.824 0.584 25.771 1.00 84.88 168 GLY A C 1
ATOM 1312 O O . GLY A 1 168 ? -19.447 0.299 24.636 1.00 84.88 168 GLY A O 1
ATOM 1313 N N . VAL A 1 169 ? -20.703 1.567 26.001 1.00 87.94 169 VAL A N 1
ATOM 1314 C CA . VAL A 1 169 ? -21.299 2.389 24.931 1.00 87.94 169 VAL A CA 1
ATOM 1315 C C . VAL A 1 169 ? -20.217 3.129 24.142 1.00 87.94 169 VAL A C 1
ATOM 1317 O O . VAL A 1 169 ? -20.218 3.088 22.911 1.00 87.94 169 VAL A O 1
ATOM 1320 N N . GLN A 1 170 ? -19.260 3.760 24.829 1.00 87.69 170 GLN A N 1
ATOM 1321 C CA . GLN A 1 170 ? -18.162 4.469 24.171 1.00 87.69 170 GLN A CA 1
ATOM 1322 C C . GLN A 1 170 ? -17.300 3.520 23.321 1.00 87.69 170 GLN A C 1
ATOM 1324 O O . GLN A 1 170 ? -16.995 3.825 22.169 1.00 87.69 170 GLN A O 1
ATOM 1329 N N . ARG A 1 171 ? -16.946 2.345 23.853 1.00 85.44 171 ARG A N 1
ATOM 1330 C CA . ARG A 1 171 ? -16.092 1.367 23.160 1.00 85.44 171 ARG A CA 1
ATOM 1331 C C . ARG A 1 171 ? -16.779 0.680 21.985 1.00 85.44 171 ARG A C 1
ATOM 1333 O O . ARG A 1 171 ? -16.098 0.337 21.025 1.00 85.44 171 ARG A O 1
ATOM 1340 N N . VAL A 1 172 ? -18.102 0.505 22.023 1.00 86.81 172 VAL A N 1
ATOM 1341 C CA . VAL A 1 172 ? -18.886 -0.016 20.886 1.00 86.81 172 VAL A CA 1
ATOM 1342 C C . VAL A 1 172 ? -18.938 0.988 19.731 1.00 86.81 172 VAL A C 1
ATOM 1344 O O . VAL A 1 172 ? -18.978 0.575 18.571 1.00 86.81 172 VAL A O 1
ATOM 1347 N N . ASN A 1 173 ? -18.878 2.293 20.009 1.00 85.75 173 ASN A N 1
ATOM 1348 C CA . ASN A 1 173 ? -18.873 3.317 18.962 1.00 85.75 173 ASN A CA 1
ATOM 1349 C C . ASN A 1 173 ? -17.567 3.337 18.154 1.00 85.75 173 ASN A C 1
ATOM 1351 O O . ASN A 1 173 ? -17.622 3.513 16.939 1.00 85.75 173 ASN A O 1
ATOM 1355 N N . THR A 1 174 ? -16.415 3.054 18.768 1.00 85.31 174 THR A N 1
ATOM 1356 C CA . THR A 1 174 ? -15.112 3.021 18.076 1.00 85.31 174 THR A CA 1
ATOM 1357 C C . THR A 1 174 ? -15.095 2.129 16.818 1.00 85.31 174 THR A C 1
ATOM 1359 O O . THR A 1 174 ? -14.774 2.636 15.743 1.00 85.31 174 THR A O 1
ATOM 1362 N N . PRO A 1 175 ? -15.465 0.830 16.856 1.00 80.12 175 PRO A N 1
ATOM 1363 C CA . PRO A 1 175 ? -15.492 -0.006 15.655 1.00 80.12 175 PRO A CA 1
ATOM 1364 C C . PRO A 1 175 ? -16.566 0.421 14.640 1.00 80.12 175 PRO A C 1
ATOM 1366 O O . PRO A 1 175 ? -16.409 0.148 13.447 1.00 80.12 175 PRO A O 1
ATOM 1369 N N . ILE A 1 176 ? -17.641 1.093 15.076 1.00 81.19 176 ILE A N 1
ATOM 1370 C CA . ILE A 1 176 ? -18.651 1.672 14.176 1.00 81.19 176 ILE A CA 1
ATOM 1371 C C . ILE A 1 176 ? -18.047 2.849 13.402 1.00 81.19 176 ILE A C 1
ATOM 1373 O O . ILE A 1 176 ? -18.195 2.918 12.181 1.00 81.19 176 ILE A O 1
ATOM 1377 N N . GLU A 1 177 ? -17.350 3.750 14.093 1.00 82.06 177 GLU A N 1
ATOM 1378 C CA . GLU A 1 177 ? -16.656 4.893 13.495 1.00 82.06 177 GLU A CA 1
ATOM 1379 C C . GLU A 1 177 ? -15.544 4.438 12.551 1.00 82.06 177 GLU A C 1
ATOM 1381 O O . GLU A 1 177 ? -15.527 4.854 11.397 1.00 82.06 177 GLU A O 1
ATOM 1386 N N . GLN A 1 178 ? -14.693 3.500 12.978 1.00 76.75 178 GLN A N 1
ATOM 1387 C CA . GLN A 1 178 ? -13.636 2.928 12.138 1.00 76.75 178 GLN A CA 1
ATOM 1388 C C . GLN A 1 178 ? -14.193 2.346 10.834 1.00 76.75 178 GLN A C 1
ATOM 1390 O O . GLN A 1 178 ? -13.642 2.588 9.763 1.00 76.75 178 GLN A O 1
ATOM 1395 N N . ARG A 1 179 ? -15.318 1.618 10.895 1.00 75.69 179 ARG A N 1
ATOM 1396 C CA . ARG A 1 179 ? -15.966 1.073 9.693 1.00 75.69 179 ARG A CA 1
ATOM 1397 C C . ARG A 1 179 ? -16.499 2.177 8.779 1.00 75.69 179 ARG A C 1
ATOM 1399 O O . ARG A 1 179 ? -16.391 2.047 7.565 1.00 75.69 179 ARG A O 1
ATOM 1406 N N . ARG A 1 180 ? -17.056 3.258 9.333 1.00 75.62 180 ARG A N 1
ATOM 1407 C CA . ARG A 1 180 ? -17.510 4.416 8.543 1.00 75.62 180 ARG A CA 1
ATOM 1408 C C . ARG A 1 180 ? -16.348 5.129 7.866 1.00 75.62 180 ARG A C 1
ATOM 1410 O O . ARG A 1 180 ? -16.471 5.454 6.693 1.00 75.62 180 ARG A O 1
ATOM 1417 N N . THR A 1 181 ? -15.234 5.317 8.570 1.00 72.38 181 THR A N 1
ATOM 1418 C CA . THR A 1 181 ? -14.015 5.892 7.994 1.00 72.38 181 THR A CA 1
ATOM 1419 C C . THR A 1 181 ? -13.500 5.022 6.858 1.00 72.38 181 THR A C 1
ATOM 1421 O O . THR A 1 181 ? -13.269 5.535 5.775 1.00 72.38 181 THR A O 1
ATOM 1424 N N . LEU A 1 182 ? -13.425 3.700 7.044 1.00 69.25 182 LEU A N 1
ATOM 1425 C CA . LEU A 1 182 ? -13.018 2.781 5.978 1.00 69.25 182 LEU A CA 1
ATOM 1426 C C . LEU A 1 182 ? -13.967 2.821 4.773 1.00 69.25 182 LEU A C 1
ATOM 1428 O O . LEU A 1 182 ? -13.496 2.821 3.646 1.00 69.25 182 LEU A O 1
ATOM 1432 N N . LEU A 1 183 ? -15.287 2.900 4.977 1.00 69.19 183 LEU A N 1
ATOM 1433 C CA . LEU A 1 183 ? -16.259 3.027 3.881 1.00 69.19 183 LEU A CA 1
ATOM 1434 C C . LEU A 1 183 ? -16.171 4.383 3.163 1.00 69.19 183 LEU A C 1
ATOM 1436 O O . LEU A 1 183 ? -16.340 4.435 1.948 1.00 69.19 183 LEU A O 1
ATOM 1440 N N . ALA A 1 184 ? -15.896 5.466 3.892 1.00 66.31 184 ALA A N 1
ATOM 1441 C CA . ALA A 1 184 ? -15.658 6.785 3.310 1.00 66.31 184 ALA A CA 1
ATOM 1442 C C . ALA A 1 184 ? -14.343 6.812 2.510 1.00 66.31 184 ALA A C 1
ATOM 1444 O O . ALA A 1 184 ? -14.298 7.376 1.418 1.00 66.31 184 ALA A O 1
ATOM 1445 N N . SER A 1 185 ? -13.305 6.139 3.013 1.00 61.06 185 SER A N 1
ATOM 1446 C CA . SER A 1 185 ? -12.007 5.984 2.351 1.00 61.06 185 SER A CA 1
ATOM 1447 C C . SER A 1 185 ? -12.007 4.929 1.243 1.00 61.06 185 SER A C 1
ATOM 1449 O O . SER A 1 185 ? -11.145 4.976 0.377 1.00 61.06 185 SER A O 1
ATOM 1451 N N . ALA A 1 186 ? -12.975 4.008 1.204 1.00 55.41 186 ALA A N 1
ATOM 1452 C CA . ALA A 1 186 ? -13.091 2.989 0.156 1.00 55.41 186 ALA A CA 1
ATOM 1453 C C . ALA A 1 186 ? -13.408 3.589 -1.228 1.00 55.41 186 ALA A C 1
ATOM 1455 O O . ALA A 1 186 ? -13.182 2.934 -2.242 1.00 55.41 186 ALA A O 1
ATOM 1456 N N . GLY A 1 187 ? -13.896 4.836 -1.285 1.00 50.53 187 GLY A N 1
ATOM 1457 C CA . GLY A 1 187 ? -13.967 5.624 -2.523 1.00 50.53 187 GLY A CA 1
ATOM 1458 C C . GLY A 1 187 ? -12.632 6.268 -2.930 1.00 50.53 187 GLY A C 1
ATOM 1459 O O . GLY A 1 187 ? -12.503 6.756 -4.048 1.00 50.53 187 GLY A O 1
ATOM 1460 N N . GLY A 1 188 ? -11.639 6.261 -2.038 1.00 48.56 188 GLY A N 1
ATOM 1461 C CA . GLY A 1 188 ? -10.268 6.720 -2.243 1.00 48.56 188 GLY A CA 1
ATOM 1462 C C . GLY A 1 188 ? -9.378 5.604 -2.785 1.00 48.56 188 GLY A C 1
ATOM 1463 O O . GLY A 1 188 ? -8.362 5.233 -2.195 1.00 48.56 188 GLY A O 1
ATOM 1464 N N . SER A 1 189 ? -9.742 5.023 -3.925 1.00 52.91 189 SER A N 1
ATOM 1465 C CA . SER A 1 189 ? -8.733 4.332 -4.726 1.00 52.91 189 SER A CA 1
ATOM 1466 C C . SER A 1 189 ? -7.639 5.348 -5.071 1.00 52.91 189 SER A C 1
ATOM 1468 O O . SER A 1 189 ? -7.965 6.507 -5.338 1.00 52.91 189 SER A O 1
ATOM 1470 N N . ILE A 1 190 ? -6.356 4.949 -5.067 1.00 55.69 190 ILE A N 1
ATOM 1471 C CA . ILE A 1 190 ? -5.327 5.766 -5.730 1.00 55.69 190 ILE A CA 1
ATOM 1472 C C . ILE A 1 190 ? -5.906 6.113 -7.106 1.00 55.69 190 ILE A C 1
ATOM 1474 O O . ILE A 1 190 ? -6.318 5.180 -7.805 1.00 55.69 190 ILE A O 1
ATOM 1478 N N . PRO A 1 191 ? -6.021 7.405 -7.473 1.00 67.44 191 PRO A N 1
ATOM 1479 C CA . PRO A 1 191 ? -6.639 7.774 -8.734 1.00 67.44 191 PRO A CA 1
ATOM 1480 C C . PRO A 1 191 ? -5.986 6.965 -9.851 1.00 67.44 191 PRO A C 1
ATOM 1482 O O . PRO A 1 191 ? -4.760 6.935 -9.921 1.00 67.44 191 PRO A O 1
ATOM 1485 N N . GLU A 1 192 ? -6.760 6.321 -10.730 1.00 69.19 192 GLU A N 1
ATOM 1486 C CA . GLU A 1 192 ? -6.201 5.573 -11.874 1.00 69.19 192 GLU A CA 1
ATOM 1487 C C . GLU A 1 192 ? -5.216 6.434 -12.690 1.00 69.19 192 GLU A C 1
ATOM 1489 O O . GLU A 1 192 ? -4.273 5.932 -13.299 1.00 69.19 192 GLU A O 1
ATOM 1494 N N . ALA A 1 193 ? -5.378 7.759 -12.628 1.00 75.62 193 ALA A N 1
ATOM 1495 C CA . ALA A 1 193 ? -4.437 8.754 -13.128 1.00 75.62 193 ALA A CA 1
ATOM 1496 C C . ALA A 1 193 ? -2.981 8.542 -12.664 1.00 75.62 193 ALA A C 1
ATOM 1498 O O . ALA A 1 193 ? -2.058 8.805 -13.429 1.00 75.62 193 ALA A O 1
ATOM 1499 N N . LEU A 1 194 ? -2.742 8.050 -11.448 1.00 80.06 194 LEU A N 1
ATOM 1500 C CA . LEU A 1 194 ? -1.398 7.810 -10.927 1.00 80.06 194 LEU A CA 1
ATOM 1501 C C . LEU A 1 194 ? -0.688 6.677 -11.684 1.00 80.06 194 LEU A C 1
ATOM 1503 O O . LEU A 1 194 ? 0.495 6.791 -12.001 1.00 80.06 194 LEU A O 1
ATOM 1507 N N . TRP A 1 195 ? -1.425 5.625 -12.059 1.00 82.62 195 TRP A N 1
ATOM 1508 C CA . TRP A 1 195 ? -0.907 4.548 -12.907 1.00 82.62 195 TRP A CA 1
ATOM 1509 C C . TRP A 1 195 ? -0.563 5.048 -14.307 1.00 82.62 195 TRP A C 1
ATOM 1511 O O . TRP A 1 195 ? 0.454 4.639 -14.868 1.00 82.62 195 TRP A O 1
ATOM 1521 N N . TRP A 1 196 ? -1.343 5.991 -14.843 1.00 83.44 196 TRP A N 1
ATOM 1522 C CA . TRP A 1 196 ? -0.995 6.670 -16.090 1.00 83.44 196 TRP A CA 1
ATOM 1523 C C . TRP A 1 196 ? 0.299 7.472 -15.973 1.00 83.44 196 TRP A C 1
ATOM 1525 O O . TRP A 1 196 ? 1.111 7.425 -16.892 1.00 83.44 196 TRP A O 1
ATOM 1535 N N . VAL A 1 197 ? 0.537 8.158 -14.851 1.00 86.19 197 VAL A N 1
ATOM 1536 C CA . VAL A 1 197 ? 1.789 8.898 -14.617 1.00 86.19 197 VAL A CA 1
ATOM 1537 C C . VAL A 1 197 ? 2.990 7.951 -14.540 1.00 86.19 197 VAL A C 1
ATOM 1539 O O . VAL A 1 197 ? 4.008 8.213 -15.179 1.00 86.19 197 VAL A O 1
ATOM 1542 N N . VAL A 1 198 ? 2.867 6.829 -13.824 1.00 87.25 198 VAL A N 1
ATOM 1543 C CA . VAL A 1 198 ? 3.919 5.798 -13.744 1.00 87.25 198 VAL A CA 1
ATOM 1544 C C . VAL A 1 198 ? 4.168 5.161 -15.120 1.00 87.25 198 VAL A C 1
ATOM 1546 O O . VAL A 1 198 ? 5.310 5.046 -15.562 1.00 87.25 198 VAL A O 1
ATOM 1549 N N . GLY A 1 199 ? 3.109 4.797 -15.848 1.00 86.62 199 GLY A N 1
ATOM 1550 C CA . GLY A 1 199 ? 3.217 4.206 -17.184 1.00 86.62 199 GLY A CA 1
ATOM 1551 C C . GLY A 1 199 ? 3.828 5.162 -18.211 1.00 86.62 199 GLY A C 1
ATOM 1552 O O . GLY A 1 199 ? 4.753 4.792 -18.936 1.00 86.62 199 GLY A O 1
ATOM 1553 N N . LEU A 1 200 ? 3.366 6.415 -18.237 1.00 87.81 200 LEU A N 1
ATOM 1554 C CA . LEU A 1 200 ? 3.911 7.464 -19.098 1.00 87.81 200 LEU A CA 1
ATOM 1555 C C . LEU A 1 200 ? 5.377 7.748 -18.758 1.00 87.81 200 LEU A C 1
ATOM 1557 O O . LEU A 1 200 ? 6.192 7.918 -19.663 1.00 87.81 200 LEU A O 1
ATOM 1561 N N . GLY A 1 201 ? 5.721 7.762 -17.468 1.00 88.06 201 GLY A N 1
ATOM 1562 C CA . GLY A 1 201 ? 7.086 7.998 -17.022 1.00 88.06 201 GLY A CA 1
ATOM 1563 C C . GLY A 1 201 ? 8.047 6.889 -17.449 1.00 88.06 201 GLY A C 1
ATOM 1564 O O . GLY A 1 201 ? 9.115 7.160 -18.001 1.00 88.06 201 GLY A O 1
ATOM 1565 N N . ALA A 1 202 ? 7.627 5.631 -17.303 1.00 87.12 202 ALA A N 1
ATOM 1566 C CA . ALA A 1 202 ? 8.372 4.480 -17.807 1.00 87.12 202 ALA A CA 1
ATOM 1567 C C . ALA A 1 202 ? 8.540 4.521 -19.338 1.00 87.12 202 ALA A C 1
ATOM 1569 O O . ALA A 1 202 ? 9.633 4.261 -19.844 1.00 87.12 202 ALA A O 1
ATOM 1570 N N . ALA A 1 203 ? 7.497 4.905 -20.081 1.00 85.88 203 ALA A N 1
ATOM 1571 C CA . ALA A 1 203 ? 7.561 5.036 -21.536 1.00 85.88 203 ALA A CA 1
ATOM 1572 C C . ALA A 1 203 ? 8.524 6.150 -21.983 1.00 85.88 203 ALA A C 1
ATOM 1574 O O . ALA A 1 203 ? 9.309 5.952 -22.911 1.00 85.88 203 ALA A O 1
ATOM 1575 N N . LEU A 1 204 ? 8.512 7.304 -21.308 1.00 87.12 204 LEU A N 1
ATOM 1576 C CA . LEU A 1 204 ? 9.431 8.403 -21.607 1.00 87.12 204 LEU A CA 1
ATOM 1577 C C . LEU A 1 204 ? 10.881 8.028 -21.271 1.00 87.12 204 LEU A C 1
ATOM 1579 O O . LEU A 1 204 ? 11.787 8.317 -22.052 1.00 87.12 204 LEU A O 1
ATOM 1583 N N . PHE A 1 205 ? 11.095 7.337 -20.147 1.00 86.69 205 PHE A N 1
ATOM 1584 C CA . PHE A 1 205 ? 12.403 6.801 -19.770 1.00 86.69 205 PHE A CA 1
ATOM 1585 C C . PHE A 1 205 ? 12.947 5.860 -20.847 1.00 86.69 205 PHE A C 1
ATOM 1587 O O . PHE A 1 205 ? 14.086 5.992 -21.292 1.00 86.69 205 PHE A O 1
ATOM 1594 N N . MET A 1 206 ? 12.104 4.935 -21.304 1.00 83.38 206 MET A N 1
ATOM 1595 C CA . MET A 1 206 ? 12.422 3.976 -22.356 1.00 83.38 206 MET A CA 1
ATOM 1596 C C . MET A 1 206 ? 12.733 4.676 -23.682 1.00 83.38 206 MET A C 1
ATOM 1598 O O . MET A 1 206 ? 13.698 4.308 -24.349 1.00 83.38 206 MET A O 1
ATOM 1602 N N . LEU A 1 207 ? 11.980 5.721 -24.035 1.00 83.62 207 LEU A N 1
ATOM 1603 C CA . LEU A 1 207 ? 12.239 6.549 -25.212 1.00 83.62 207 LEU A CA 1
ATOM 1604 C C . LEU A 1 207 ? 13.615 7.226 -25.129 1.00 83.62 207 LEU A C 1
ATOM 1606 O O . LEU A 1 207 ? 14.426 7.054 -26.036 1.00 83.62 207 LEU A O 1
ATOM 1610 N N . LEU A 1 208 ? 13.905 7.942 -24.036 1.00 82.81 208 LEU A N 1
ATOM 1611 C CA . LEU A 1 208 ? 15.202 8.594 -23.798 1.00 82.81 208 LEU A CA 1
ATOM 1612 C C . LEU A 1 208 ? 16.357 7.587 -23.865 1.00 82.81 208 LEU A C 1
ATOM 1614 O O . LEU A 1 208 ? 17.373 7.847 -24.508 1.00 82.81 208 LEU A O 1
ATOM 1618 N N . MET A 1 209 ? 16.168 6.411 -23.264 1.00 83.31 209 MET A N 1
ATOM 1619 C CA . MET A 1 209 ? 17.150 5.334 -23.282 1.00 83.31 209 MET A CA 1
ATOM 1620 C C . MET A 1 209 ? 17.380 4.789 -24.695 1.00 83.31 209 MET A C 1
ATOM 1622 O O . MET A 1 209 ? 18.512 4.484 -25.052 1.00 83.31 209 MET A O 1
ATOM 1626 N N . CYS A 1 210 ? 16.336 4.693 -25.520 1.00 78.88 210 CYS A N 1
ATOM 1627 C CA . CYS A 1 210 ? 16.444 4.256 -26.913 1.00 78.88 210 CYS A CA 1
ATOM 1628 C C . CYS A 1 210 ? 17.112 5.290 -27.831 1.00 78.88 210 CYS A C 1
ATOM 1630 O O . CYS A 1 210 ? 17.677 4.909 -28.855 1.00 78.88 210 CYS A O 1
ATOM 1632 N N . LEU A 1 211 ? 17.029 6.581 -27.494 1.00 77.31 211 LEU A N 1
ATOM 1633 C CA . LEU A 1 211 ? 17.696 7.657 -28.232 1.00 77.31 211 LEU A CA 1
ATOM 1634 C C . LEU A 1 211 ? 19.203 7.721 -27.946 1.00 77.31 211 LEU A C 1
ATOM 1636 O O . LEU A 1 211 ? 19.950 8.250 -28.768 1.00 77.31 211 LEU A O 1
ATOM 1640 N N . PHE A 1 212 ? 19.643 7.204 -26.798 1.00 77.44 212 PHE A N 1
ATOM 1641 C CA . PHE A 1 212 ? 21.050 7.189 -26.417 1.00 77.44 212 PHE A CA 1
ATOM 1642 C C . PHE A 1 212 ? 21.829 6.161 -27.250 1.00 77.44 212 PHE A C 1
ATOM 1644 O O . PHE A 1 212 ? 21.492 4.975 -27.265 1.00 77.44 212 PHE A O 1
ATOM 1651 N N . ASP A 1 213 ? 22.876 6.616 -27.943 1.00 74.06 213 ASP A N 1
ATOM 1652 C CA . ASP A 1 213 ? 23.681 5.769 -28.827 1.00 74.06 213 ASP A CA 1
ATOM 1653 C C . ASP A 1 213 ? 24.914 5.258 -28.075 1.00 74.06 213 ASP A C 1
ATOM 1655 O O . ASP A 1 213 ? 25.792 6.023 -27.672 1.00 74.06 213 ASP A O 1
ATOM 1659 N N . MET A 1 214 ? 24.974 3.949 -27.844 1.00 74.75 214 MET A N 1
ATOM 1660 C CA . MET A 1 214 ? 26.090 3.297 -27.163 1.00 74.75 214 MET A CA 1
ATOM 1661 C C . MET A 1 214 ? 26.309 1.882 -27.690 1.00 74.75 214 MET A C 1
ATOM 1663 O O . MET A 1 214 ? 25.489 1.323 -28.425 1.00 74.75 214 MET A O 1
ATOM 1667 N N . GLU A 1 215 ? 27.438 1.283 -27.312 1.00 79.19 215 GLU A N 1
ATOM 1668 C CA . GLU A 1 215 ? 27.710 -0.103 -27.664 1.00 79.19 215 GLU A CA 1
ATOM 1669 C C . GLU A 1 215 ? 26.606 -1.026 -27.123 1.00 79.19 215 GLU A C 1
ATOM 1671 O O . GLU A 1 215 ? 26.134 -0.853 -25.995 1.00 79.19 215 GLU A O 1
ATOM 1676 N N . PRO A 1 216 ? 26.183 -2.034 -27.906 1.00 72.50 216 PRO A N 1
ATOM 1677 C CA . PRO A 1 216 ? 24.987 -2.812 -27.599 1.00 72.50 216 PRO A CA 1
ATOM 1678 C C . PRO A 1 216 ? 25.079 -3.532 -26.252 1.00 72.50 216 PRO A C 1
ATOM 1680 O O . PRO A 1 216 ? 24.083 -3.630 -25.547 1.00 72.50 216 PRO A O 1
ATOM 1683 N N . HIS A 1 217 ? 26.267 -4.005 -25.871 1.00 79.56 217 HIS A N 1
ATOM 1684 C CA . HIS A 1 217 ? 26.463 -4.680 -24.590 1.00 79.56 217 HIS A CA 1
ATOM 1685 C C . HIS A 1 217 ? 26.278 -3.719 -23.403 1.00 79.56 217 HIS A C 1
ATOM 1687 O O . HIS A 1 217 ? 25.609 -4.077 -22.437 1.00 79.56 217 HIS A O 1
ATOM 1693 N N . VAL A 1 218 ? 26.778 -2.481 -23.502 1.00 81.12 218 VAL A N 1
ATOM 1694 C CA . VAL A 1 218 ? 26.576 -1.442 -22.478 1.00 81.12 218 VAL A CA 1
ATOM 1695 C C . VAL A 1 218 ? 25.104 -1.045 -22.402 1.00 81.12 218 VAL A C 1
ATOM 1697 O O . VAL A 1 218 ? 24.567 -0.900 -21.306 1.00 81.12 218 VAL A O 1
ATOM 1700 N N . HIS A 1 219 ? 24.423 -0.957 -23.550 1.00 80.81 219 HIS A N 1
ATOM 1701 C CA . HIS A 1 219 ? 23.003 -0.602 -23.611 1.00 80.81 219 HIS A CA 1
ATOM 1702 C C . HIS A 1 219 ? 22.120 -1.603 -22.867 1.00 80.81 219 HIS A C 1
ATOM 1704 O O . HIS A 1 219 ? 21.260 -1.201 -22.084 1.00 80.81 219 HIS A O 1
ATOM 1710 N N . PHE A 1 220 ? 22.364 -2.904 -23.064 1.00 81.12 220 PHE A N 1
ATOM 1711 C CA . PHE A 1 220 ? 21.620 -3.963 -22.379 1.00 81.12 220 PHE A CA 1
ATOM 1712 C C . PHE A 1 220 ? 21.914 -4.017 -20.880 1.00 81.12 220 PHE A C 1
ATOM 1714 O O . PHE A 1 220 ? 20.981 -4.193 -20.096 1.00 81.12 220 PHE A O 1
ATOM 1721 N N . VAL A 1 221 ? 23.177 -3.847 -20.474 1.00 85.56 221 VAL A N 1
ATOM 1722 C CA . VAL A 1 221 ? 23.567 -3.875 -19.055 1.00 85.56 221 VAL A CA 1
ATOM 1723 C C . VAL A 1 221 ? 22.996 -2.668 -18.313 1.00 85.56 221 VAL A C 1
ATOM 1725 O O . VAL A 1 221 ? 22.323 -2.839 -17.298 1.00 85.56 221 VAL A O 1
ATOM 1728 N N . LEU A 1 222 ? 23.201 -1.455 -18.835 1.00 83.94 222 LEU A N 1
ATOM 1729 C CA . LEU A 1 222 ? 22.716 -0.226 -18.208 1.00 83.94 222 LEU A CA 1
ATOM 1730 C C . LEU A 1 222 ? 21.183 -0.157 -18.223 1.00 83.94 222 LEU A C 1
ATOM 1732 O O . LEU A 1 222 ? 20.567 0.153 -17.205 1.00 83.94 222 LEU A O 1
ATOM 1736 N N . GLY A 1 223 ? 20.563 -0.503 -19.355 1.00 83.38 223 GLY A N 1
ATOM 1737 C CA . GLY A 1 223 ? 19.107 -0.578 -19.486 1.00 83.38 223 GLY A CA 1
ATOM 1738 C C . GLY A 1 223 ? 18.495 -1.624 -18.566 1.00 83.38 223 GLY A C 1
ATOM 1739 O O . GLY A 1 223 ? 17.495 -1.344 -17.915 1.00 83.38 223 GLY A O 1
ATOM 1740 N N . GLY A 1 224 ? 19.124 -2.795 -18.447 1.00 84.25 224 GLY A N 1
ATOM 1741 C CA . GLY A 1 224 ? 18.701 -3.846 -17.526 1.00 84.25 224 GLY A CA 1
ATOM 1742 C C . GLY A 1 224 ? 18.781 -3.408 -16.065 1.00 84.25 224 GLY A C 1
ATOM 1743 O O . GLY A 1 224 ? 17.805 -3.557 -15.337 1.00 84.25 224 GLY A O 1
ATOM 1744 N N . ALA A 1 225 ? 19.900 -2.814 -15.641 1.00 86.50 225 ALA A N 1
ATOM 1745 C CA . ALA A 1 225 ? 20.069 -2.334 -14.269 1.00 86.50 225 ALA A CA 1
ATOM 1746 C C . ALA A 1 225 ? 19.018 -1.273 -13.892 1.00 86.50 225 ALA A C 1
ATOM 1748 O O . ALA A 1 225 ? 18.388 -1.367 -12.838 1.00 86.50 225 ALA A O 1
ATOM 1749 N N . LEU A 1 226 ? 18.779 -0.300 -14.779 1.00 84.62 226 LEU A N 1
ATOM 1750 C CA . LEU A 1 226 ? 17.772 0.745 -14.571 1.00 84.62 226 LEU A CA 1
ATOM 1751 C C . LEU A 1 226 ? 16.346 0.177 -14.593 1.00 84.62 226 LEU A C 1
ATOM 1753 O O . LEU A 1 226 ? 15.528 0.558 -13.760 1.00 84.62 226 LEU A O 1
ATOM 1757 N N . ALA A 1 227 ? 16.054 -0.775 -15.482 1.00 86.00 227 ALA A N 1
ATOM 1758 C CA . ALA A 1 227 ? 14.758 -1.448 -15.539 1.00 86.00 227 ALA A CA 1
ATOM 1759 C C . ALA A 1 227 ? 14.470 -2.278 -14.281 1.00 86.00 227 ALA A C 1
ATOM 1761 O O . ALA A 1 227 ? 13.343 -2.259 -13.796 1.00 86.00 227 ALA A O 1
ATOM 1762 N N . ILE A 1 228 ? 15.474 -2.966 -13.723 1.00 86.06 228 ILE A N 1
ATOM 1763 C CA . ILE A 1 228 ? 15.338 -3.693 -12.452 1.00 86.06 228 ILE A CA 1
ATOM 1764 C C . ILE A 1 228 ? 15.030 -2.714 -11.322 1.00 86.06 228 ILE A C 1
ATOM 1766 O O . ILE A 1 228 ? 14.106 -2.948 -10.547 1.00 86.06 228 ILE A O 1
ATOM 1770 N N . PHE A 1 229 ? 15.771 -1.607 -11.240 1.00 85.62 229 PHE A N 1
ATOM 1771 C CA . PHE A 1 229 ? 15.547 -0.598 -10.209 1.00 85.62 229 PHE A CA 1
ATOM 1772 C C . PHE A 1 229 ? 14.131 -0.007 -10.295 1.00 85.62 229 PHE A C 1
ATOM 1774 O O . PHE A 1 229 ? 13.378 -0.073 -9.323 1.00 85.62 229 PHE A O 1
ATOM 1781 N N . LEU A 1 230 ? 13.724 0.491 -11.466 1.00 85.50 230 LEU A N 1
ATOM 1782 C CA . LEU A 1 230 ? 12.388 1.062 -11.668 1.00 85.50 230 LEU A CA 1
ATOM 1783 C C . LEU A 1 230 ? 11.280 0.016 -11.471 1.00 85.50 230 LEU A C 1
ATOM 1785 O O . LEU A 1 230 ? 10.300 0.282 -10.777 1.00 85.50 230 LEU A O 1
ATOM 1789 N N . GLY A 1 231 ? 11.458 -1.186 -12.023 1.00 84.81 231 GLY A N 1
ATOM 1790 C CA . GLY A 1 231 ? 10.525 -2.302 -11.876 1.00 84.81 231 GLY A CA 1
ATOM 1791 C C . GLY A 1 231 ? 10.340 -2.720 -10.419 1.00 84.81 231 GLY A C 1
ATOM 1792 O O . GLY A 1 231 ? 9.214 -2.984 -10.010 1.00 84.81 231 GLY A O 1
ATOM 1793 N N . SER A 1 232 ? 11.405 -2.694 -9.610 1.00 83.94 232 SER A N 1
ATOM 1794 C CA . SER A 1 232 ? 11.318 -2.984 -8.175 1.00 83.94 232 SER A CA 1
ATOM 1795 C C . SER A 1 232 ? 10.477 -1.952 -7.415 1.00 83.94 232 SER A C 1
ATOM 1797 O O . SER A 1 232 ? 9.654 -2.332 -6.585 1.00 83.94 232 SER A O 1
ATOM 1799 N N . GLY A 1 233 ? 10.608 -0.660 -7.740 1.00 84.06 233 GLY A N 1
ATOM 1800 C CA . GLY A 1 233 ? 9.805 0.401 -7.126 1.00 84.06 233 GLY A CA 1
ATOM 1801 C C . GLY A 1 233 ? 8.324 0.283 -7.484 1.00 84.06 233 GLY A C 1
ATOM 1802 O O . GLY A 1 233 ? 7.464 0.330 -6.606 1.00 84.06 233 GLY A O 1
ATOM 1803 N N . VAL A 1 234 ? 8.025 0.043 -8.764 1.00 85.56 234 VAL A N 1
ATOM 1804 C CA . VAL A 1 234 ? 6.648 -0.192 -9.227 1.00 85.56 234 VAL A CA 1
ATOM 1805 C C . VAL A 1 234 ? 6.067 -1.464 -8.604 1.00 85.56 234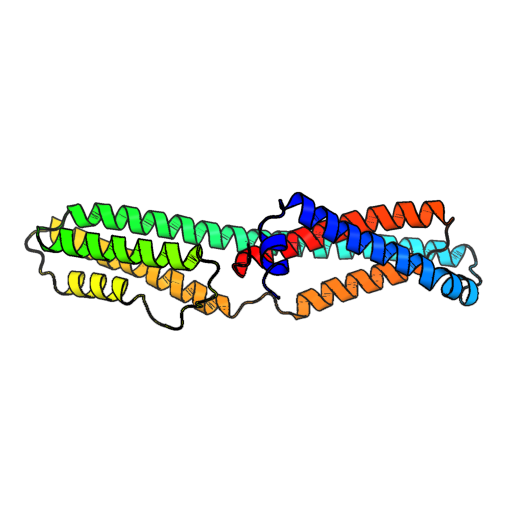 VAL A C 1
ATOM 1807 O O . VAL A 1 234 ? 4.906 -1.462 -8.208 1.00 85.56 234 VAL A O 1
ATOM 1810 N N . PHE A 1 235 ? 6.863 -2.527 -8.460 1.00 85.44 235 PHE A N 1
ATOM 1811 C CA . PHE A 1 235 ? 6.438 -3.761 -7.801 1.00 85.44 235 PHE A CA 1
ATOM 1812 C C . PHE A 1 235 ? 6.063 -3.526 -6.335 1.00 85.44 235 PHE A C 1
ATOM 1814 O O . PHE A 1 235 ? 5.002 -3.969 -5.907 1.00 85.44 235 PHE A O 1
ATOM 1821 N N . ILE A 1 236 ? 6.876 -2.787 -5.572 1.00 84.38 236 ILE A N 1
ATOM 1822 C CA . ILE A 1 236 ? 6.551 -2.446 -4.177 1.00 84.38 236 ILE A CA 1
ATOM 1823 C C . ILE A 1 236 ? 5.205 -1.718 -4.112 1.00 84.38 236 ILE A C 1
ATOM 1825 O O . ILE A 1 236 ? 4.328 -2.132 -3.358 1.00 84.38 236 ILE A O 1
ATOM 1829 N N . ILE A 1 237 ? 5.005 -0.699 -4.952 1.00 82.75 237 ILE A N 1
ATOM 1830 C CA . ILE A 1 237 ? 3.738 0.044 -5.011 1.00 82.75 237 ILE A CA 1
ATOM 1831 C C . ILE A 1 237 ? 2.573 -0.898 -5.354 1.00 82.75 237 ILE A C 1
ATOM 1833 O O . ILE A 1 237 ? 1.545 -0.876 -4.681 1.00 82.75 237 ILE A O 1
ATOM 1837 N N . ALA A 1 238 ? 2.744 -1.764 -6.357 1.00 81.25 238 ALA A N 1
ATOM 1838 C CA . ALA A 1 238 ? 1.724 -2.715 -6.789 1.00 81.25 238 ALA A CA 1
ATOM 1839 C C . ALA A 1 238 ? 1.353 -3.727 -5.695 1.00 81.25 238 ALA A C 1
ATOM 1841 O O . ALA A 1 238 ? 0.173 -4.001 -5.509 1.00 81.25 238 ALA A O 1
ATOM 1842 N N . THR A 1 239 ? 2.336 -4.255 -4.958 1.00 82.31 239 THR A N 1
ATOM 1843 C CA . THR A 1 239 ? 2.102 -5.237 -3.882 1.00 82.31 239 THR A CA 1
ATOM 1844 C C . THR A 1 239 ? 1.416 -4.634 -2.661 1.00 82.31 239 THR A C 1
ATOM 1846 O O . THR A 1 239 ? 0.493 -5.233 -2.111 1.00 82.31 239 THR A O 1
ATOM 1849 N N . LEU A 1 240 ? 1.831 -3.435 -2.244 1.00 78.19 240 LEU A N 1
ATOM 1850 C CA . LEU A 1 240 ? 1.185 -2.722 -1.141 1.00 78.19 240 LEU A CA 1
ATOM 1851 C C . LEU A 1 240 ? -0.262 -2.369 -1.499 1.00 78.19 240 LEU A C 1
ATOM 1853 O O . LEU A 1 240 ? -1.156 -2.454 -0.660 1.00 78.19 240 LEU A O 1
ATOM 1857 N N . TRP A 1 241 ? -0.502 -2.045 -2.768 1.00 72.19 241 TRP A N 1
ATOM 1858 C CA . TRP A 1 241 ? -1.835 -1.765 -3.273 1.00 72.19 241 TRP A CA 1
ATOM 1859 C C . TRP A 1 241 ? -2.708 -3.021 -3.410 1.00 72.19 241 TRP A C 1
ATOM 1861 O O . TRP A 1 241 ? -3.860 -3.007 -2.986 1.00 72.19 241 TRP A O 1
ATOM 1871 N N . SER A 1 242 ? -2.178 -4.130 -3.938 1.00 68.69 242 SER A N 1
ATOM 1872 C CA . SER A 1 242 ? -2.946 -5.376 -4.082 1.00 68.69 242 SER A CA 1
ATOM 1873 C C . SER A 1 242 ? -3.402 -5.938 -2.735 1.00 68.69 242 SER A C 1
ATOM 1875 O O . SER A 1 242 ? -4.480 -6.523 -2.650 1.00 68.69 242 SER A O 1
ATOM 1877 N N . TRP A 1 243 ? -2.610 -5.730 -1.677 1.00 66.81 243 TRP A N 1
ATOM 1878 C CA . TRP A 1 243 ? -2.999 -6.077 -0.310 1.00 66.81 243 TRP A CA 1
ATOM 1879 C C . TRP A 1 243 ? -4.235 -5.299 0.158 1.00 66.81 243 TRP A C 1
ATOM 1881 O O . TRP A 1 243 ? -5.148 -5.873 0.747 1.00 66.81 243 TRP A O 1
ATOM 1891 N N . ARG A 1 244 ? -4.302 -3.997 -0.143 1.00 64.31 244 ARG A N 1
ATOM 1892 C CA . ARG A 1 244 ? -5.420 -3.129 0.251 1.00 64.31 244 ARG A CA 1
ATOM 1893 C C . ARG A 1 244 ? -6.748 -3.576 -0.360 1.00 64.31 244 ARG A C 1
ATOM 1895 O O . ARG A 1 244 ? -7.785 -3.493 0.294 1.00 64.31 244 ARG A O 1
ATOM 1902 N N . ASP A 1 245 ? -6.709 -4.057 -1.598 1.00 58.19 245 ASP A N 1
ATOM 1903 C CA . ASP A 1 245 ? -7.898 -4.482 -2.336 1.00 58.19 245 ASP A CA 1
ATOM 1904 C C . ASP A 1 245 ? -8.307 -5.943 -2.019 1.00 58.19 245 ASP A C 1
ATOM 1906 O O . ASP A 1 245 ? -9.305 -6.431 -2.551 1.00 58.19 245 ASP A O 1
ATOM 1910 N N . GLY A 1 246 ? -7.595 -6.618 -1.102 1.00 55.50 246 GLY A N 1
ATOM 1911 C CA . GLY A 1 246 ? -7.934 -7.955 -0.600 1.00 55.50 246 GLY A CA 1
ATOM 1912 C C . GLY A 1 246 ? -7.576 -9.101 -1.548 1.00 55.50 246 GLY A C 1
ATOM 1913 O O . GLY A 1 246 ? -8.204 -10.151 -1.489 1.00 55.50 246 GLY A O 1
ATOM 1914 N N . HIS A 1 247 ? -6.606 -8.898 -2.444 1.00 45.31 247 HIS A N 1
ATOM 1915 C CA . HIS A 1 247 ? -6.240 -9.867 -3.483 1.00 45.31 247 HIS A CA 1
ATOM 1916 C C . HIS A 1 247 ? -5.002 -10.729 -3.171 1.00 45.31 247 HIS A C 1
ATOM 1918 O O . HIS A 1 247 ? -4.443 -11.313 -4.099 1.00 45.31 247 HIS A O 1
ATOM 1924 N N . VAL A 1 248 ? -4.560 -10.833 -1.910 1.00 39.28 248 VAL A N 1
ATOM 1925 C CA . VAL A 1 248 ? -3.472 -11.750 -1.501 1.00 39.28 248 VAL A CA 1
ATOM 1926 C C . VAL A 1 248 ? -3.691 -12.281 -0.091 1.00 39.28 248 VAL A C 1
ATOM 1928 O O . VAL A 1 248 ? -3.957 -11.441 0.798 1.00 39.28 248 VAL A O 1
#

Radius of gyration: 27.45 Å; chains: 1; bounding box: 61×41×80 Å

Secondary structure (DSSP, 8-state):
--SHHHHHHHTS-HHHHHHHHHHHHHHHHHHHHHHHHHHHHHH----HHHHHHHHHHHHHHHHHHHHHHHHHHHHHHHHHHHHHHHHHHHHHHHHHHHHHGGGSPTTHHHHHHHHHHHHHHHHHHHHHS---------SS-HHHHHHHHHHHH---SSHHHHHHHHHHHHHHHHHHHHHHHHHHHTT-PPPHHHHHHHHHHHHHHHHHHHHS---HHHHHHHHHHHHHHHHHHHHHHHHHHHHHTT--

Foldseek 3Di:
DPPPVLVVVVPDDLVVVLVVLLVVLLVVLLVLLVVLQVVLVVPDPDDPVVLVVLVVVLVVLLVVLLVVLVVLLVVLVVVLVVVVVLVVVLVVLLVVLLVLLVLDDPPLSVVLNVLSVVVVVVVVCVLPDPDPPDPPDLADDPSLVVSLVSLVVDDDPDPSSVVSSVSNNVSSVSVRVSVNVVVVCVVVDPPVVVVVVLVVSSVVSSVSLSNNDDDPVCSSVVSSVSSSSSSSSVSSSVVSNCVVVSSD

pLDDT: mean 76.92, std 13.86, range [31.03, 93.0]

Sequence (248 aa):
MGGTCGNFLNNLPAMQMAFWFCGGFVAATWVGILVCRPYARRWIHCRRSANDMIGFALASYATLYGILLGLLAVEAYQDFSSVQEINSKKALTLATLYQDLDGLPRPLRERLQAELRDYTGETLEMHWSDTTARPTSVGASPRLRTILSQLFAFQPTTKGEELVQAMGVQRVNTPIEQRRTLLASAGGSIPEALWWVVGLGAALFMLLMCLFDMEPHVHFVLGGALAIFLGSGVFIIATLWSWRDGHV